Protein AF-A0A8T5QR85-F1 (afdb_monomer_lite)

pLDDT: mean 70.33, std 17.82, range [35.47, 95.25]

Sequence (184 aa):
MDEAKLKYKELMSVYKQIADSDMESVHKELAYDQVMKVFNGVKGMRPKSNFHVKSVALAVVVIIISLVIFIKPEIIGMVVSDINQAPAWNSDSSLFVISGVSQDTMFAGNSGGTINLDAFFSDADGDELTYLATSTSGLDVKINGDFLSFIPQPGVFGERMITVVASDGEEVVQQELVVRIVKR

Secondary structure (DSSP, 8-state):
-HHHHHHHHHHHHHHHHHHTSS--HHHHHHHHHHHHHHHHHHHT----TTS-HHHHHHHHHHHHHHHHHHH-GGGTT-----SS---EE--S--EEEEEEE---TTT-----EEEEGGGTEE-SS-PPPEEEEEE-TTEEEEEETTEEEEEEPTT--EEEEEEEEEE-SS-EEEEEEEEEEEE-

Radius of gyration: 28.91 Å; chains: 1; bounding box: 62×25×81 Å

Structure (mmCIF, N/CA/C/O backbone):
data_AF-A0A8T5QR85-F1
#
_entry.id   AF-A0A8T5QR85-F1
#
loop_
_atom_site.group_PDB
_atom_site.id
_atom_site.type_symbol
_atom_site.label_atom_id
_atom_site.label_alt_id
_atom_site.label_comp_id
_atom_site.label_asym_id
_atom_site.label_entity_id
_atom_site.label_seq_id
_atom_site.pdbx_PDB_ins_code
_atom_site.Cartn_x
_atom_site.Cartn_y
_atom_site.Cartn_z
_atom_site.occupancy
_atom_site.B_iso_or_equiv
_atom_site.auth_seq_id
_atom_site.auth_comp_id
_atom_site.auth_asym_id
_atom_site.auth_atom_id
_atom_site.pdbx_PDB_model_num
ATOM 1 N N . MET A 1 1 ? -34.733 -2.618 45.696 1.00 47.47 1 MET A N 1
ATOM 2 C CA . MET A 1 1 ? -33.614 -1.762 46.159 1.00 47.47 1 MET A CA 1
ATOM 3 C C . MET A 1 1 ? -32.301 -2.539 46.217 1.00 47.47 1 MET A C 1
ATOM 5 O O . MET A 1 1 ? -31.273 -1.966 45.877 1.00 47.47 1 MET A O 1
ATOM 9 N N . ASP A 1 2 ? -32.329 -3.825 46.579 1.00 54.50 2 ASP A N 1
ATOM 10 C CA . ASP A 1 2 ? -31.109 -4.617 46.799 1.00 54.50 2 ASP A CA 1
ATOM 11 C C . ASP A 1 2 ? -30.315 -4.938 45.525 1.00 54.50 2 ASP A C 1
ATOM 13 O O . ASP A 1 2 ? -29.089 -4.870 45.536 1.00 54.50 2 ASP A O 1
ATOM 17 N N . GLU A 1 3 ? -30.991 -5.181 44.401 1.00 50.69 3 GLU A N 1
ATOM 18 C CA . GLU A 1 3 ? -30.340 -5.569 43.141 1.00 50.69 3 GLU A CA 1
ATOM 19 C C . GLU A 1 3 ? -29.537 -4.422 42.497 1.00 50.69 3 GLU A C 1
ATOM 21 O O . GLU A 1 3 ? -28.394 -4.612 42.092 1.00 50.69 3 GLU A O 1
ATOM 26 N N . ALA A 1 4 ? -30.066 -3.194 42.495 1.00 51.16 4 ALA A N 1
ATOM 27 C CA . ALA A 1 4 ? -29.346 -2.019 41.987 1.00 51.16 4 ALA A CA 1
ATOM 28 C C . ALA A 1 4 ? -28.112 -1.680 42.843 1.00 51.16 4 ALA A C 1
ATOM 30 O O . ALA A 1 4 ? -27.061 -1.307 42.325 1.00 51.16 4 ALA A O 1
ATOM 31 N N . LYS A 1 5 ? -28.221 -1.852 44.165 1.00 54.62 5 LYS A N 1
ATOM 32 C CA . LYS A 1 5 ? -27.108 -1.655 45.100 1.00 54.62 5 LYS A CA 1
ATOM 33 C C . LYS A 1 5 ? -26.034 -2.736 44.939 1.00 54.62 5 LYS A C 1
ATOM 35 O O . LYS A 1 5 ? -24.853 -2.436 45.099 1.00 54.62 5 LYS A O 1
ATOM 40 N N . LEU A 1 6 ? -26.426 -3.969 44.617 1.00 54.38 6 LEU A N 1
ATOM 41 C CA . LEU A 1 6 ? -25.502 -5.060 44.306 1.00 54.38 6 LEU A CA 1
ATOM 42 C C . LEU A 1 6 ? -24.759 -4.796 42.990 1.00 54.38 6 LEU A C 1
ATOM 44 O O . LEU A 1 6 ? -23.534 -4.833 42.972 1.00 54.38 6 LEU A O 1
ATOM 48 N N . LYS A 1 7 ? -25.480 -4.402 41.935 1.00 53.84 7 LYS A N 1
ATOM 49 C CA . LYS A 1 7 ? -24.892 -4.032 40.637 1.00 53.84 7 LYS A CA 1
ATOM 50 C C . LYS A 1 7 ? -23.940 -2.839 40.740 1.00 53.84 7 LYS A C 1
ATOM 52 O O . LYS A 1 7 ? -22.896 -2.825 40.100 1.00 53.84 7 LYS A O 1
ATOM 57 N N . TYR A 1 8 ? -24.242 -1.877 41.613 1.00 56.81 8 TYR A N 1
ATOM 58 C CA . TYR A 1 8 ? -23.326 -0.781 41.934 1.00 56.81 8 TYR A CA 1
ATOM 59 C C . TYR A 1 8 ? -22.016 -1.267 42.577 1.00 56.81 8 TYR A C 1
ATOM 61 O O . TYR A 1 8 ? -20.938 -0.786 42.232 1.00 56.81 8 TYR A O 1
ATOM 69 N N . LYS A 1 9 ? -22.088 -2.239 43.494 1.00 57.69 9 LYS A N 1
ATOM 70 C CA . LYS A 1 9 ? -20.891 -2.838 44.104 1.00 57.69 9 LYS A CA 1
ATOM 71 C C . LYS A 1 9 ? -20.065 -3.631 43.091 1.00 57.69 9 LYS A C 1
ATOM 73 O O . LYS A 1 9 ? -18.843 -3.539 43.129 1.00 57.69 9 LYS A O 1
ATOM 78 N N . GLU A 1 10 ? -20.716 -4.368 42.193 1.00 62.09 10 GLU A N 1
ATOM 79 C CA . GLU A 1 10 ? -20.048 -5.087 41.099 1.00 62.09 10 GLU A CA 1
ATOM 80 C C . GLU A 1 10 ? -19.295 -4.115 40.181 1.00 62.09 10 GLU A C 1
ATOM 82 O O . GLU A 1 10 ? -18.108 -4.307 39.932 1.00 62.09 10 GLU A O 1
ATOM 87 N N . LEU A 1 11 ? -19.939 -3.015 39.774 1.00 60.62 11 LEU A N 1
ATOM 88 C CA . LEU A 1 11 ? -19.319 -1.973 38.951 1.00 60.62 11 LEU A CA 1
ATOM 89 C C . LEU A 1 11 ? -18.087 -1.354 39.634 1.00 60.62 11 LEU A C 1
ATOM 91 O O . LEU A 1 11 ? -17.045 -1.180 39.006 1.00 60.62 11 LEU A O 1
ATOM 95 N N . MET A 1 12 ? -18.180 -1.071 40.936 1.00 59.47 12 MET A N 1
ATOM 96 C CA . MET A 1 12 ? -17.063 -0.520 41.710 1.00 59.47 12 MET A CA 1
ATOM 97 C C . MET A 1 12 ? -15.910 -1.521 41.881 1.00 59.47 12 MET A C 1
ATOM 99 O O . MET A 1 12 ? -14.744 -1.135 41.918 1.00 59.47 12 MET A O 1
ATOM 103 N N . SER A 1 13 ? -16.226 -2.815 41.970 1.00 61.41 13 SER A N 1
ATOM 104 C CA . SER A 1 13 ? -15.219 -3.877 42.013 1.00 61.41 13 SER A CA 1
ATOM 105 C C . SER A 1 13 ? -14.448 -3.971 40.697 1.00 61.41 13 SER A C 1
ATOM 107 O O . SER A 1 13 ? -13.228 -4.109 40.724 1.00 61.41 13 SER A O 1
ATOM 109 N N . VAL A 1 14 ? -15.141 -3.870 39.559 1.00 60.12 14 VAL A N 1
ATOM 110 C CA . VAL A 1 14 ? -14.513 -3.853 38.228 1.00 60.12 14 VAL A CA 1
ATOM 111 C C . VAL A 1 14 ? -13.621 -2.622 38.084 1.00 60.12 14 VAL A C 1
ATOM 113 O O . VAL A 1 14 ? -12.452 -2.758 37.744 1.00 60.12 14 VAL A O 1
ATOM 116 N N . TYR A 1 15 ? -14.122 -1.440 38.457 1.00 62.75 15 TYR A N 1
ATOM 117 C CA . TYR A 1 15 ? -13.330 -0.207 38.476 1.00 62.75 15 TYR A CA 1
ATOM 118 C C . TYR A 1 15 ? -12.009 -0.358 39.247 1.00 62.75 15 TYR A C 1
ATOM 120 O O . TYR A 1 15 ? -10.948 0.007 38.744 1.00 62.75 15 TYR A O 1
ATOM 128 N N . LYS A 1 16 ? -12.056 -0.946 40.449 1.00 61.84 16 LYS A N 1
ATOM 129 C CA . LYS A 1 1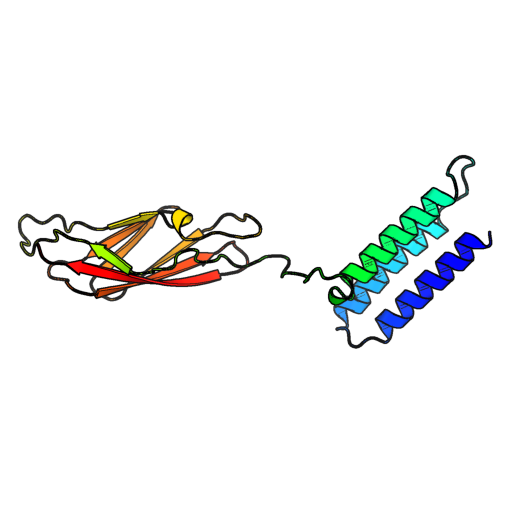6 ? -10.859 -1.151 41.271 1.00 61.84 16 LYS A CA 1
ATOM 130 C C . LYS A 1 16 ? -9.839 -2.080 40.602 1.00 61.84 16 LYS A C 1
ATOM 132 O O . LYS A 1 16 ? -8.651 -1.787 40.628 1.00 61.84 16 LYS A O 1
ATOM 137 N N . GLN A 1 17 ? -10.294 -3.157 39.965 1.00 63.31 17 GLN A N 1
ATOM 138 C CA . GLN A 1 17 ? -9.406 -4.079 39.245 1.00 63.31 17 GLN A CA 1
ATOM 139 C C . GLN A 1 17 ? -8.690 -3.399 38.073 1.00 63.31 17 GLN A C 1
ATOM 141 O O . GLN A 1 17 ? -7.533 -3.702 37.806 1.00 63.31 17 GLN A O 1
ATOM 146 N N . ILE A 1 18 ? -9.359 -2.461 37.401 1.00 60.12 18 ILE A N 1
ATOM 147 C CA . ILE A 1 18 ? -8.783 -1.688 36.296 1.00 60.12 18 ILE A CA 1
ATOM 148 C C . ILE A 1 18 ? -7.743 -0.698 36.825 1.00 60.12 18 ILE A C 1
ATOM 150 O O . ILE A 1 18 ? -6.634 -0.627 36.297 1.00 60.12 18 ILE A O 1
ATOM 154 N N . ALA A 1 19 ? -8.067 0.030 37.897 1.00 63.47 19 ALA A N 1
ATOM 155 C CA . ALA A 1 19 ? -7.148 0.974 38.532 1.00 63.47 19 ALA A CA 1
ATOM 156 C C . ALA A 1 19 ? -5.851 0.292 39.010 1.00 63.47 19 ALA A C 1
ATOM 158 O O . ALA A 1 19 ? -4.760 0.836 38.814 1.00 63.47 19 ALA A O 1
ATOM 159 N N . ASP A 1 20 ? -5.981 -0.919 39.555 1.00 74.38 20 ASP A N 1
ATOM 160 C CA . ASP A 1 20 ? -4.881 -1.722 40.097 1.00 74.38 20 ASP A CA 1
ATOM 161 C C . ASP A 1 20 ? -4.146 -2.565 39.025 1.00 74.38 20 ASP A C 1
ATOM 163 O O . ASP A 1 20 ? -3.205 -3.281 39.354 1.00 74.38 20 ASP A O 1
ATOM 167 N N . SER A 1 21 ? -4.557 -2.506 37.752 1.00 68.81 21 SER A N 1
ATOM 168 C CA . SER A 1 21 ? -3.942 -3.278 36.659 1.00 68.81 21 SER A CA 1
ATOM 169 C C . SER A 1 21 ? -2.656 -2.644 36.107 1.00 68.81 21 SER A C 1
ATOM 171 O O . SER A 1 21 ? -2.382 -1.467 36.343 1.00 68.81 21 SER A O 1
ATOM 173 N N . ASP A 1 22 ? -1.915 -3.386 35.283 1.00 74.25 22 ASP A N 1
ATOM 174 C CA . ASP A 1 22 ? -0.712 -2.903 34.580 1.00 74.25 22 ASP A CA 1
ATOM 175 C C . ASP A 1 22 ? -1.020 -1.998 33.366 1.00 74.25 22 ASP A C 1
ATOM 177 O O . ASP A 1 22 ? -0.142 -1.709 32.557 1.00 74.25 22 ASP A O 1
ATOM 181 N N . MET A 1 23 ? -2.271 -1.551 33.207 1.00 59.12 23 MET A N 1
ATOM 182 C CA . MET A 1 23 ? -2.676 -0.700 32.087 1.00 59.12 23 MET A CA 1
ATOM 183 C C . MET A 1 23 ? -2.011 0.672 32.128 1.00 59.12 23 MET A C 1
ATOM 185 O O . MET A 1 23 ? -1.809 1.268 33.190 1.00 59.12 23 MET A O 1
ATOM 189 N N . GLU A 1 24 ? -1.766 1.208 30.937 1.00 54.72 24 GLU A N 1
ATOM 190 C CA . GLU A 1 24 ? -1.302 2.575 30.765 1.00 54.72 24 GLU A CA 1
ATOM 191 C C . GLU A 1 24 ? -2.328 3.584 31.314 1.00 54.72 24 GLU A C 1
ATOM 193 O O . GLU A 1 24 ? -3.543 3.361 31.269 1.00 54.72 24 GLU A O 1
ATOM 198 N N . SER A 1 25 ? -1.844 4.706 31.855 1.00 63.66 25 SER A N 1
ATOM 199 C CA . SER A 1 25 ? -2.668 5.688 32.579 1.00 63.66 25 SER A CA 1
ATOM 200 C C . SER A 1 25 ? -3.865 6.202 31.770 1.00 63.66 25 SER A C 1
ATOM 202 O O . SER A 1 25 ? -4.934 6.416 32.339 1.00 63.66 25 SER A O 1
ATOM 204 N N . VAL A 1 26 ? -3.714 6.335 30.448 1.00 53.12 26 VAL A N 1
ATOM 205 C CA . VAL A 1 26 ? -4.768 6.807 29.532 1.00 53.12 26 VAL A CA 1
ATOM 206 C C . VAL A 1 26 ? -5.961 5.840 29.497 1.00 53.12 26 VAL A C 1
ATOM 208 O O . VAL A 1 26 ? -7.115 6.266 29.555 1.00 53.12 26 VAL A O 1
ATOM 211 N N . HIS A 1 27 ? -5.710 4.528 29.498 1.00 54.53 27 HIS A N 1
ATOM 212 C CA . HIS A 1 27 ? -6.771 3.515 29.500 1.00 54.53 27 HIS A CA 1
ATOM 213 C C . HIS A 1 27 ? -7.537 3.483 30.828 1.00 54.53 27 HIS A C 1
ATOM 215 O O . HIS A 1 27 ? -8.758 3.305 30.846 1.00 54.53 27 HIS A O 1
ATOM 221 N N . LYS A 1 28 ? -6.843 3.725 31.947 1.00 61.06 28 LYS A N 1
ATOM 222 C CA . LYS A 1 28 ? -7.469 3.830 33.275 1.00 61.06 28 LYS A CA 1
ATOM 223 C C . LYS A 1 28 ? -8.380 5.054 33.380 1.00 61.06 28 LYS A C 1
ATOM 225 O O . LYS A 1 28 ? -9.462 4.962 33.962 1.00 61.06 28 LYS A O 1
ATOM 230 N N . GLU A 1 29 ? -7.967 6.179 32.800 1.00 58.25 29 GLU A N 1
ATOM 231 C CA . GLU A 1 29 ? -8.753 7.416 32.778 1.00 58.25 29 GLU A CA 1
ATOM 232 C C . GLU A 1 29 ? -10.029 7.270 31.934 1.00 58.25 29 GLU A C 1
ATOM 234 O O . GLU A 1 29 ? -11.119 7.627 32.389 1.00 58.25 29 GLU A O 1
ATOM 239 N N . LEU A 1 30 ? -9.932 6.648 30.753 1.00 57.41 30 LEU A N 1
ATOM 240 C CA . LEU A 1 30 ? -11.090 6.394 29.892 1.00 57.41 30 LEU A CA 1
ATOM 241 C C . LEU A 1 30 ? -12.088 5.413 30.529 1.00 57.41 30 LEU A C 1
ATOM 243 O O . LEU A 1 30 ? -13.300 5.645 30.505 1.00 57.41 30 LEU A O 1
ATOM 247 N N . ALA A 1 31 ? -11.587 4.347 31.160 1.00 59.88 31 ALA A N 1
ATOM 248 C CA . ALA A 1 31 ? -12.411 3.414 31.922 1.00 59.88 31 ALA A CA 1
ATOM 249 C C . ALA A 1 31 ? -13.166 4.114 33.066 1.00 59.88 31 ALA A C 1
ATOM 251 O O . ALA A 1 31 ? -14.358 3.866 33.269 1.00 59.88 31 ALA A O 1
ATOM 252 N N . TYR A 1 32 ? -12.500 5.017 33.795 1.00 65.00 32 TYR A N 1
ATOM 253 C CA . TYR A 1 32 ? -13.130 5.806 34.854 1.00 65.00 32 TYR A CA 1
ATOM 254 C C . TYR A 1 32 ? -14.261 6.695 34.324 1.00 65.00 32 TYR A C 1
ATOM 256 O O . TYR A 1 32 ? -15.360 6.684 34.888 1.00 65.00 32 TYR A O 1
ATOM 264 N N . ASP A 1 33 ? -14.030 7.426 33.229 1.00 61.50 33 ASP A N 1
ATOM 265 C CA . ASP A 1 33 ? -15.038 8.309 32.631 1.00 61.50 33 ASP A CA 1
ATOM 266 C C . ASP A 1 33 ? -16.286 7.530 32.186 1.00 61.50 33 ASP A C 1
ATOM 268 O O . ASP A 1 33 ? -17.422 7.903 32.502 1.00 61.50 33 ASP A O 1
ATOM 272 N N . GLN A 1 34 ? -16.094 6.380 31.535 1.00 58.06 34 GLN A N 1
ATOM 273 C CA . GLN A 1 34 ? -17.196 5.515 31.114 1.00 58.06 34 GLN A CA 1
ATOM 274 C C . GLN A 1 34 ? -17.988 4.954 32.305 1.00 58.06 34 GLN A C 1
ATOM 276 O O . GLN A 1 34 ? -19.222 5.014 32.314 1.00 58.06 34 GLN A O 1
ATOM 281 N N . VAL A 1 35 ? -17.306 4.472 33.349 1.00 63.28 35 VAL A N 1
ATOM 282 C CA . VAL A 1 35 ? -17.955 3.980 34.576 1.00 63.28 35 VAL A CA 1
ATOM 283 C C . VAL A 1 35 ? -18.757 5.093 35.263 1.00 63.28 35 VAL A C 1
ATOM 285 O O . VAL A 1 35 ? -19.893 4.865 35.696 1.00 63.28 35 VAL A O 1
ATOM 288 N N . MET A 1 36 ? -18.221 6.314 35.323 1.00 60.81 36 MET A N 1
ATOM 289 C CA . MET A 1 36 ? -18.894 7.455 35.951 1.00 60.81 36 MET A CA 1
ATOM 290 C C . MET A 1 36 ? -20.088 7.966 35.140 1.00 60.81 36 MET A C 1
ATOM 292 O O . MET A 1 36 ? -21.107 8.336 35.734 1.00 60.81 36 MET A O 1
ATOM 296 N N . LYS A 1 37 ? -20.032 7.924 33.803 1.00 61.19 37 LYS A N 1
ATOM 297 C CA . LYS A 1 37 ? -21.189 8.206 32.933 1.00 61.19 37 LYS A CA 1
ATOM 298 C C . LYS A 1 37 ? -22.354 7.262 33.230 1.00 61.19 37 LYS A C 1
ATOM 300 O O . LYS A 1 37 ? -23.486 7.716 33.407 1.00 61.19 37 LYS A O 1
ATOM 305 N N . VAL A 1 38 ? -22.075 5.967 33.378 1.00 57.84 38 VAL A N 1
ATOM 306 C CA . VAL A 1 38 ? -23.086 4.956 33.730 1.00 57.84 38 VAL A CA 1
ATOM 307 C C . VAL A 1 38 ? -23.625 5.190 35.136 1.00 57.84 38 VAL A C 1
ATOM 309 O O . VAL A 1 38 ? -24.840 5.209 35.336 1.00 57.84 38 VAL A O 1
ATOM 312 N N . PHE A 1 39 ? -22.741 5.415 36.112 1.00 60.97 39 PHE A N 1
ATOM 313 C CA . PHE A 1 39 ? -23.139 5.681 37.492 1.00 60.97 39 PHE A CA 1
ATOM 314 C C . PHE A 1 39 ? -24.076 6.888 37.597 1.00 60.97 39 PHE A C 1
ATOM 316 O O . PHE A 1 39 ? -25.136 6.798 38.221 1.00 60.97 39 PHE A O 1
ATOM 323 N N . ASN A 1 40 ? -23.722 7.999 36.952 1.00 59.06 40 ASN A N 1
ATOM 324 C CA . ASN A 1 40 ? -24.539 9.207 36.941 1.00 59.06 40 ASN A CA 1
ATOM 325 C C . ASN A 1 40 ? -25.872 8.984 36.211 1.00 59.06 40 ASN A C 1
ATOM 327 O O . ASN A 1 40 ? -26.912 9.441 36.693 1.00 59.06 40 ASN A O 1
ATOM 331 N N . GLY A 1 41 ? -25.864 8.217 35.115 1.00 60.38 41 GLY A N 1
ATOM 332 C CA . GLY A 1 41 ? -27.073 7.815 34.394 1.00 60.38 41 GLY A CA 1
ATOM 333 C C . GLY A 1 41 ? -28.037 6.997 35.258 1.00 60.38 41 GLY A C 1
ATOM 334 O O . GLY A 1 41 ? -29.230 7.289 35.295 1.00 60.38 41 GLY A O 1
ATOM 335 N N . VAL A 1 42 ? -27.527 6.025 36.019 1.00 57.88 42 VAL A N 1
ATOM 336 C CA . VAL A 1 42 ? -28.332 5.187 36.925 1.00 57.88 42 VAL A CA 1
ATOM 337 C C . VAL A 1 42 ? -28.807 5.974 38.150 1.00 57.88 42 VAL A C 1
ATOM 339 O O . VAL A 1 42 ? -29.973 5.871 38.530 1.00 57.88 42 VAL A O 1
ATOM 342 N N . LYS A 1 43 ? -27.947 6.804 38.755 1.00 55.06 43 LYS A N 1
ATOM 343 C CA . LYS A 1 43 ? -28.284 7.642 39.923 1.00 55.06 43 LYS A CA 1
ATOM 344 C C . LYS A 1 43 ? -29.393 8.656 39.614 1.00 55.06 43 LYS A C 1
ATOM 346 O O . LYS A 1 43 ? -30.165 9.006 40.505 1.00 55.06 43 LYS A O 1
ATOM 351 N N . GLY A 1 44 ? -29.482 9.114 38.363 1.00 53.97 44 GLY A N 1
ATOM 352 C CA . GLY A 1 44 ? -30.530 10.017 37.884 1.00 53.97 44 GLY A CA 1
ATOM 353 C C . GLY A 1 44 ? -31.889 9.352 37.622 1.00 53.97 44 GLY A C 1
ATOM 354 O O . GLY A 1 44 ? -32.888 10.060 37.475 1.00 53.97 44 GLY A O 1
ATOM 355 N N . MET A 1 45 ? -31.972 8.015 37.584 1.00 53.66 45 MET A N 1
ATOM 356 C CA . MET A 1 45 ? -33.232 7.318 37.318 1.00 53.66 45 MET A CA 1
ATOM 357 C C . MET A 1 45 ? -34.166 7.389 38.531 1.00 53.66 45 MET A C 1
ATOM 359 O O . MET A 1 45 ? -33.978 6.711 39.541 1.00 53.66 45 MET A O 1
ATOM 363 N N . ARG A 1 46 ? -35.244 8.171 38.411 1.00 54.91 46 ARG A N 1
ATOM 364 C CA . ARG A 1 46 ? -36.427 8.011 39.269 1.00 54.91 46 ARG A CA 1
ATOM 365 C C . ARG A 1 46 ? -37.247 6.836 38.726 1.00 54.91 46 ARG A C 1
ATOM 367 O O . ARG A 1 46 ? -37.502 6.815 37.521 1.00 54.91 46 ARG A O 1
ATOM 374 N N . PRO A 1 47 ? -37.686 5.878 39.559 1.00 45.84 47 PRO A N 1
ATOM 375 C CA . PRO A 1 47 ? -38.461 4.738 39.084 1.00 45.84 47 PRO A CA 1
ATOM 376 C C . PRO A 1 47 ? -39.795 5.226 38.499 1.00 45.84 47 PRO A C 1
ATOM 378 O O . PRO A 1 47 ? -40.721 5.563 39.232 1.00 45.84 47 PRO A O 1
ATOM 381 N N . LYS A 1 48 ? -39.905 5.284 37.166 1.00 46.66 48 LYS A N 1
ATOM 382 C CA . LYS A 1 48 ? -41.200 5.353 36.483 1.00 46.66 48 LYS A CA 1
ATOM 383 C C . LYS A 1 48 ? -41.697 3.922 36.282 1.00 46.66 48 LYS A C 1
ATOM 385 O O . LYS A 1 48 ? -41.037 3.106 35.647 1.00 46.66 48 LYS A O 1
ATOM 390 N N . SER A 1 49 ? -42.873 3.673 36.849 1.00 48.91 49 SER A N 1
ATOM 391 C CA . SER A 1 49 ? -43.574 2.411 37.132 1.00 48.91 49 SER A CA 1
ATOM 392 C C . SER A 1 49 ? -43.600 1.282 36.080 1.00 48.91 49 SER A C 1
ATOM 394 O O . SER A 1 49 ? -44.100 0.218 36.420 1.00 48.91 49 SER A O 1
ATOM 396 N N . ASN A 1 50 ? -43.099 1.439 34.850 1.00 48.84 50 ASN A N 1
ATOM 397 C CA . ASN A 1 50 ? -43.234 0.406 33.805 1.00 48.84 50 ASN A CA 1
ATOM 398 C C . ASN A 1 50 ? -41.919 -0.128 33.221 1.00 48.84 50 ASN A C 1
ATOM 400 O O . ASN A 1 50 ? -41.954 -1.058 32.414 1.00 48.84 50 ASN A O 1
ATOM 404 N N . PHE A 1 51 ? -40.756 0.379 33.637 1.00 48.84 51 PHE A N 1
ATOM 405 C CA . PHE A 1 51 ? -39.498 -0.271 33.266 1.00 48.84 51 PHE A CA 1
ATOM 406 C C . PHE A 1 51 ? -39.285 -1.501 34.147 1.00 48.84 51 PHE A C 1
ATOM 408 O O . PHE A 1 51 ? -39.110 -1.394 35.361 1.00 48.84 51 PHE A O 1
ATOM 415 N N . HIS A 1 52 ? -39.331 -2.685 33.538 1.00 51.38 52 HIS A N 1
ATOM 416 C CA . HIS A 1 52 ? -39.052 -3.925 34.247 1.00 51.38 52 HIS A CA 1
ATOM 417 C C . HIS A 1 52 ? -37.589 -3.872 34.697 1.00 51.38 52 HIS A C 1
ATOM 419 O O . HIS A 1 52 ? -36.697 -3.667 33.881 1.00 51.38 52 HIS A O 1
ATOM 425 N N . VAL A 1 53 ? -37.332 -4.044 35.995 1.00 49.12 53 VAL A N 1
ATOM 426 C CA . VAL A 1 53 ? -35.990 -3.977 36.616 1.00 49.12 53 VAL A CA 1
ATOM 427 C C . VAL A 1 53 ? -34.951 -4.829 35.862 1.00 49.12 53 VAL A C 1
ATOM 429 O O . VAL A 1 53 ? -33.786 -4.450 35.759 1.00 49.12 53 VAL A O 1
ATOM 432 N N . LYS A 1 54 ? -35.404 -5.913 35.220 1.00 44.19 54 LYS A N 1
ATOM 433 C CA . LYS A 1 54 ? -34.619 -6.781 34.331 1.00 44.19 54 LYS A CA 1
ATOM 434 C C . LYS A 1 54 ? -33.988 -6.047 33.137 1.00 44.19 54 LYS A C 1
ATOM 436 O O . LYS A 1 54 ? -32.877 -6.386 32.752 1.00 44.19 54 LYS A O 1
ATOM 441 N N . SER A 1 55 ? -34.644 -5.031 32.577 1.00 44.47 55 SER A N 1
ATOM 442 C CA . SER A 1 55 ? -34.138 -4.243 31.442 1.00 44.47 55 SER A CA 1
ATOM 443 C C . SER A 1 55 ? -32.999 -3.307 31.853 1.00 44.47 55 SER A C 1
ATOM 445 O O . SER A 1 55 ? -32.040 -3.137 31.107 1.00 44.47 55 SER A O 1
ATOM 447 N N . VAL A 1 56 ? -33.074 -2.737 33.062 1.00 52.19 56 VAL A N 1
ATOM 448 C CA . VAL A 1 56 ? -31.992 -1.912 33.628 1.00 52.19 56 VAL A CA 1
ATOM 449 C C . VAL A 1 56 ? -30.795 -2.794 33.980 1.00 52.19 56 VAL A C 1
ATOM 451 O O . VAL A 1 56 ? -29.661 -2.443 33.672 1.00 52.19 56 VAL A O 1
ATOM 454 N N . ALA A 1 57 ? -31.042 -3.972 34.559 1.00 49.31 57 ALA A N 1
ATOM 455 C CA . ALA A 1 57 ? -29.997 -4.950 34.841 1.00 49.31 57 ALA A CA 1
ATOM 456 C C . ALA A 1 57 ? -29.304 -5.448 33.558 1.00 49.31 57 ALA A C 1
ATOM 458 O O . ALA A 1 57 ? -28.080 -5.536 33.534 1.00 49.31 57 ALA A O 1
ATOM 459 N N . LEU A 1 58 ? -30.060 -5.705 32.484 1.00 42.31 58 LEU A N 1
ATOM 460 C CA . LEU A 1 58 ? -29.512 -6.112 31.189 1.00 42.31 58 LEU A CA 1
ATOM 461 C C . LEU A 1 58 ? -28.647 -5.008 30.565 1.00 42.31 58 LEU A C 1
ATOM 463 O O . LEU A 1 58 ? -27.540 -5.295 30.126 1.00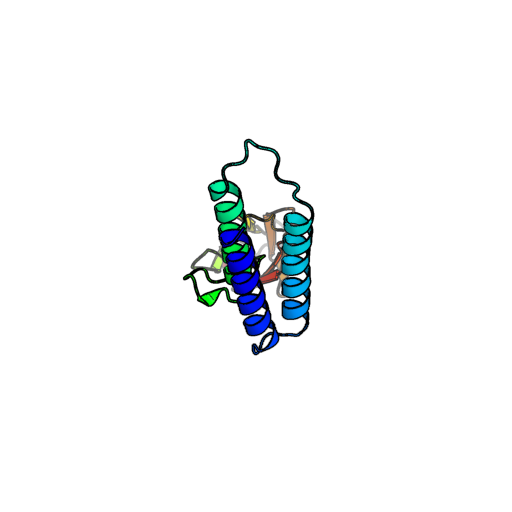 42.31 58 LEU A O 1
ATOM 467 N N . ALA A 1 59 ? -29.096 -3.749 30.592 1.00 49.41 59 ALA A N 1
ATOM 468 C CA . ALA A 1 59 ? -28.313 -2.621 30.084 1.00 49.41 59 ALA A CA 1
ATOM 469 C C . ALA A 1 59 ? -26.991 -2.442 30.853 1.00 49.41 59 ALA A C 1
ATOM 471 O O . ALA A 1 59 ? -25.943 -2.264 30.243 1.00 49.41 59 ALA A O 1
ATOM 472 N N . VAL A 1 60 ? -27.017 -2.560 32.185 1.00 52.84 60 VAL A N 1
ATOM 473 C CA . VAL A 1 60 ? -25.803 -2.479 33.016 1.00 52.84 60 VAL A CA 1
ATOM 474 C C . VAL A 1 60 ? -24.848 -3.639 32.723 1.00 52.84 60 VAL A C 1
ATOM 476 O O . VAL A 1 60 ? -23.646 -3.419 32.628 1.00 52.84 60 VAL A O 1
ATOM 479 N N . VAL A 1 61 ? -25.360 -4.858 32.531 1.00 50.50 61 VAL A N 1
ATOM 480 C CA . VAL A 1 61 ? -24.539 -6.029 32.180 1.00 50.50 61 VAL A CA 1
ATOM 481 C C . VAL A 1 61 ? -23.923 -5.884 30.789 1.00 50.50 61 VAL A C 1
ATOM 483 O O . VAL A 1 61 ? -22.730 -6.121 30.648 1.00 50.50 61 VAL A O 1
ATOM 486 N N . VAL A 1 62 ? -24.684 -5.437 29.786 1.00 51.72 62 VAL A N 1
ATOM 487 C CA . VAL A 1 62 ? -24.166 -5.182 28.430 1.00 51.72 62 VAL A CA 1
ATOM 488 C C . VAL A 1 62 ? -23.056 -4.135 28.461 1.00 51.72 62 VAL A C 1
ATOM 490 O O . VAL A 1 62 ? -22.026 -4.319 27.820 1.00 51.72 62 VAL A O 1
ATOM 493 N N . ILE A 1 63 ? -23.215 -3.075 29.255 1.00 53.69 63 ILE A N 1
ATOM 494 C CA . ILE A 1 63 ? -22.202 -2.025 29.377 1.00 53.69 63 ILE A CA 1
ATOM 495 C C . ILE A 1 63 ? -20.960 -2.524 30.129 1.00 53.69 63 ILE A C 1
ATOM 497 O O . ILE A 1 63 ? -19.851 -2.259 29.684 1.00 53.69 63 ILE A O 1
ATOM 501 N N . ILE A 1 64 ? -21.113 -3.294 31.214 1.00 53.50 64 ILE A N 1
ATOM 502 C CA . ILE A 1 64 ? -19.975 -3.904 31.928 1.00 53.50 64 ILE A CA 1
ATOM 503 C C . ILE A 1 64 ? -19.230 -4.889 31.018 1.00 53.50 64 ILE A C 1
ATOM 505 O O . ILE A 1 64 ? -18.006 -4.872 30.997 1.00 53.50 64 ILE A O 1
ATOM 509 N N . ILE A 1 65 ? -19.945 -5.705 30.238 1.00 50.84 65 ILE A N 1
ATOM 510 C CA . ILE A 1 65 ? -19.344 -6.609 29.247 1.00 50.84 65 ILE A CA 1
ATOM 511 C C . ILE A 1 65 ? -18.598 -5.803 28.177 1.00 50.84 65 ILE A C 1
ATOM 513 O O . ILE A 1 65 ? -17.461 -6.134 27.866 1.00 50.84 65 ILE A O 1
ATOM 517 N N . SER A 1 66 ? -19.184 -4.709 27.684 1.00 50.69 66 SER A N 1
ATOM 518 C CA . SER A 1 66 ? -18.538 -3.816 26.708 1.00 50.69 66 SER A CA 1
ATOM 519 C C . SER A 1 66 ? -17.264 -3.173 27.271 1.00 50.69 66 SER A C 1
ATOM 521 O O . SER A 1 66 ? -16.248 -3.124 26.589 1.00 50.69 66 SER A O 1
ATOM 523 N N . LEU A 1 67 ? -17.288 -2.743 28.536 1.00 51.88 67 LEU A N 1
ATOM 524 C CA . LEU A 1 67 ? -16.129 -2.207 29.257 1.00 51.88 67 LEU A CA 1
ATOM 525 C C . LEU A 1 67 ? -15.037 -3.266 29.439 1.00 51.88 67 LEU A C 1
ATOM 527 O O . LEU A 1 67 ? -13.874 -2.992 29.177 1.00 51.88 67 LEU A O 1
ATOM 531 N N . VAL A 1 68 ? -15.389 -4.484 29.854 1.00 51.03 68 VAL A N 1
ATOM 532 C CA . VAL A 1 68 ? -14.417 -5.576 30.026 1.00 51.03 68 VAL A CA 1
ATOM 533 C C . VAL A 1 68 ? -13.750 -5.940 28.695 1.00 51.03 68 VAL A C 1
ATOM 535 O O . VAL A 1 68 ? -12.537 -6.130 28.678 1.00 51.03 68 VAL A O 1
ATOM 538 N N . ILE A 1 69 ? -14.509 -5.963 27.591 1.00 46.84 69 ILE A N 1
ATOM 539 C CA . ILE A 1 69 ? -13.980 -6.166 26.230 1.00 46.84 69 ILE A CA 1
ATOM 540 C C . ILE A 1 69 ? -13.026 -5.030 25.840 1.00 46.84 69 ILE A C 1
ATOM 542 O O . ILE A 1 69 ? -11.940 -5.294 25.341 1.00 46.84 69 ILE A O 1
ATOM 546 N N . PHE A 1 70 ? -13.404 -3.780 26.113 1.00 48.12 70 PHE A N 1
ATOM 547 C CA . PHE A 1 70 ? -12.586 -2.607 25.802 1.00 48.12 70 PHE A CA 1
ATOM 548 C C . PHE A 1 70 ? -11.280 -2.554 26.611 1.00 48.12 70 PHE A C 1
ATOM 550 O O . PHE A 1 70 ? -10.254 -2.093 26.127 1.00 48.12 70 PHE A O 1
ATOM 557 N N . ILE A 1 71 ? -11.313 -3.018 27.860 1.00 47.09 71 ILE A N 1
ATOM 558 C CA . ILE A 1 71 ? -10.216 -2.840 28.812 1.00 47.09 71 ILE A CA 1
ATOM 559 C C . ILE A 1 71 ? -9.223 -4.010 28.802 1.00 47.09 71 ILE A C 1
ATOM 561 O O . ILE A 1 71 ? -8.029 -3.813 29.027 1.00 47.09 71 ILE A O 1
ATOM 565 N N . LYS A 1 72 ? -9.688 -5.239 28.561 1.00 47.22 72 LYS A N 1
ATOM 566 C CA . LYS A 1 72 ? -8.811 -6.405 28.421 1.00 47.22 72 LYS A CA 1
ATOM 567 C C . LYS A 1 72 ? -9.301 -7.274 27.263 1.00 47.22 72 LYS A C 1
ATOM 569 O O . LYS A 1 72 ? -10.028 -8.246 27.497 1.00 47.22 72 LYS A O 1
ATOM 574 N N . PRO A 1 73 ? -8.902 -6.936 26.029 1.00 45.12 73 PRO A N 1
ATOM 575 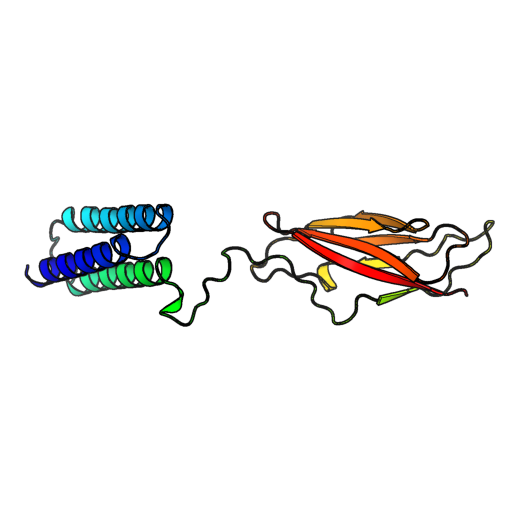C CA . PRO A 1 73 ? -9.466 -7.556 24.838 1.00 45.12 73 PRO A CA 1
ATOM 576 C C . PRO A 1 73 ? -9.185 -9.056 24.725 1.00 45.12 73 PRO A C 1
ATOM 578 O O . PRO A 1 73 ? -9.952 -9.773 24.107 1.00 45.12 73 PRO A O 1
ATOM 581 N N . GLU A 1 74 ? -8.181 -9.571 25.437 1.00 43.28 74 GLU A N 1
ATOM 582 C CA . GLU A 1 74 ? -7.801 -10.990 25.444 1.00 43.28 74 GLU A CA 1
ATOM 583 C C . GLU A 1 74 ? -8.803 -11.952 26.134 1.00 43.28 74 GLU A C 1
ATOM 585 O O . GLU A 1 74 ? -8.650 -13.167 26.025 1.00 43.28 74 GLU A O 1
ATOM 590 N N . ILE A 1 75 ? -9.802 -11.465 26.896 1.00 46.62 75 ILE A N 1
ATOM 591 C CA . ILE A 1 75 ? -10.727 -12.332 27.677 1.00 46.62 75 ILE A CA 1
ATOM 592 C C . ILE A 1 75 ? -11.790 -13.011 26.797 1.00 46.62 75 ILE A C 1
ATOM 594 O O . ILE A 1 75 ? -12.311 -14.076 27.134 1.00 46.62 75 ILE A O 1
ATOM 598 N N . ILE A 1 76 ? -12.105 -12.418 25.655 1.00 43.00 76 ILE A N 1
ATOM 599 C CA . ILE A 1 76 ? -12.862 -13.057 24.583 1.00 43.00 76 ILE A CA 1
ATOM 600 C C . ILE A 1 76 ? -11.846 -13.205 23.460 1.00 43.00 76 ILE A C 1
ATOM 602 O O . ILE A 1 76 ? -11.043 -12.307 23.274 1.00 43.00 76 ILE A O 1
ATOM 606 N N . GLY A 1 77 ? -11.832 -14.305 22.714 1.00 36.88 77 GLY A N 1
ATOM 607 C CA . GLY A 1 77 ? -10.919 -14.496 21.576 1.00 36.88 77 GLY A CA 1
ATOM 608 C C . GLY A 1 77 ? -11.122 -13.517 20.404 1.00 36.88 77 GLY A C 1
ATOM 609 O O . GLY A 1 77 ? -10.949 -13.913 19.259 1.00 36.88 77 GLY A O 1
ATOM 610 N N . MET A 1 78 ? -11.536 -12.279 20.672 1.00 35.47 78 MET A N 1
ATOM 611 C CA . MET A 1 78 ? -11.417 -11.128 19.799 1.00 35.47 78 MET A CA 1
ATOM 612 C C . MET A 1 78 ? -10.085 -10.466 20.132 1.00 35.47 78 MET A C 1
ATOM 614 O O . MET A 1 78 ? -9.971 -9.694 21.080 1.00 35.47 78 MET A O 1
ATOM 618 N N . VAL A 1 79 ? -9.068 -10.790 19.340 1.00 37.25 79 VAL A N 1
ATOM 619 C CA . VAL A 1 79 ? -7.961 -9.864 19.104 1.00 37.25 79 VAL A CA 1
ATOM 620 C C . VAL A 1 79 ? -8.608 -8.492 18.886 1.00 37.25 79 VAL A C 1
ATOM 622 O O . VAL A 1 79 ? -9.459 -8.371 18.006 1.00 37.25 79 VAL A O 1
ATOM 625 N N . VAL A 1 80 ? -8.302 -7.491 19.720 1.00 42.56 80 VAL A N 1
ATOM 626 C CA . VAL A 1 80 ? -8.442 -6.107 19.256 1.00 42.56 80 VAL A CA 1
ATOM 627 C C . VAL A 1 80 ? -7.420 -6.028 18.146 1.00 42.56 80 VAL A C 1
ATOM 629 O O . VAL A 1 80 ? -6.225 -5.917 18.409 1.00 42.56 80 VAL A O 1
ATOM 632 N N . SER A 1 81 ? -7.891 -6.282 16.927 1.00 43.22 81 SER A N 1
ATOM 633 C CA . SER A 1 81 ? -7.187 -5.833 15.750 1.00 43.22 81 SER A CA 1
ATOM 634 C C . SER A 1 81 ? -7.085 -4.329 15.918 1.00 43.22 81 SER A C 1
ATOM 636 O O . SER A 1 81 ? -7.998 -3.694 16.460 1.00 43.22 81 SER A O 1
ATOM 638 N N . ASP A 1 82 ? -5.939 -3.783 15.555 1.00 51.41 82 ASP A N 1
ATOM 639 C CA . ASP A 1 82 ? -5.767 -2.354 15.361 1.00 51.41 82 ASP A CA 1
ATOM 640 C C . ASP A 1 82 ? -7.058 -1.788 14.739 1.00 51.41 82 ASP A C 1
ATOM 642 O O . ASP A 1 82 ? -7.607 -2.402 13.825 1.00 51.41 82 ASP A O 1
ATOM 646 N N . ILE A 1 83 ? -7.633 -0.712 15.303 1.00 58.94 83 ILE A N 1
ATOM 647 C CA . ILE A 1 83 ? -8.944 -0.175 14.853 1.00 58.94 83 ILE A CA 1
ATOM 648 C C . ILE A 1 83 ? -8.949 0.057 13.333 1.00 58.94 83 ILE A C 1
ATOM 650 O O . ILE A 1 83 ? -10.007 -0.020 12.719 1.00 58.94 83 ILE A O 1
ATOM 654 N N . ASN A 1 84 ? -7.761 0.303 12.786 1.00 68.31 84 ASN A N 1
ATOM 655 C CA . ASN A 1 84 ? -7.424 0.368 11.382 1.00 68.31 84 ASN A CA 1
ATOM 656 C C . ASN A 1 84 ? -6.374 -0.711 11.076 1.00 68.31 84 ASN A C 1
ATOM 658 O O . ASN A 1 84 ? -5.390 -0.828 11.808 1.00 68.31 84 ASN A O 1
ATOM 662 N N . GLN A 1 85 ? -6.561 -1.497 10.028 1.00 75.56 85 GLN A N 1
ATOM 663 C CA . GLN A 1 85 ? -5.615 -2.493 9.550 1.00 75.56 85 GLN A CA 1
ATOM 664 C C . GLN A 1 85 ? -4.954 -1.991 8.276 1.00 75.56 85 GLN A C 1
ATOM 666 O O . GLN A 1 85 ? -5.634 -1.759 7.296 1.00 75.56 85 GLN A O 1
ATOM 671 N N . ALA A 1 86 ? -3.620 -1.915 8.271 1.00 79.94 86 ALA A N 1
ATOM 672 C CA . ALA A 1 86 ? -2.877 -1.406 7.124 1.00 79.94 86 ALA A CA 1
ATOM 673 C C . ALA A 1 86 ? -3.232 -2.099 5.788 1.00 79.94 86 ALA A C 1
ATOM 675 O O . ALA A 1 86 ? -3.469 -3.318 5.762 1.00 79.94 86 ALA A O 1
ATOM 676 N N . PRO A 1 87 ? -3.068 -1.393 4.653 1.00 88.88 87 PRO A N 1
ATOM 677 C CA . PRO A 1 87 ? -3.268 -1.971 3.331 1.00 88.88 87 PRO A CA 1
ATOM 678 C C . PRO A 1 87 ? -2.363 -3.184 3.106 1.00 88.88 87 PRO A C 1
ATOM 680 O O . PRO A 1 87 ? -1.159 -3.135 3.354 1.00 88.88 87 PRO A O 1
ATOM 683 N N . ALA A 1 88 ? -2.893 -4.271 2.553 1.00 90.38 88 ALA A N 1
ATOM 684 C CA . ALA A 1 88 ? -2.139 -5.502 2.338 1.00 90.38 88 ALA A CA 1
ATOM 685 C C . ALA A 1 88 ? -1.936 -5.812 0.851 1.00 90.38 88 ALA A C 1
ATOM 687 O O . ALA A 1 88 ? -2.858 -5.702 0.044 1.00 90.38 88 ALA A O 1
ATOM 688 N N . TRP A 1 89 ? -0.735 -6.282 0.499 1.00 92.69 89 TRP A N 1
ATOM 689 C CA . TRP A 1 89 ? -0.476 -6.921 -0.792 1.00 92.69 89 TRP A CA 1
ATOM 690 C C . TRP A 1 89 ? -1.042 -8.347 -0.799 1.00 92.69 89 TRP A C 1
ATOM 692 O O . TRP A 1 89 ? -0.712 -9.155 0.069 1.00 92.69 89 TRP A O 1
ATOM 702 N N . ASN A 1 90 ? -1.865 -8.677 -1.793 1.00 91.75 90 ASN A N 1
ATOM 703 C CA . ASN A 1 90 ? -2.672 -9.900 -1.826 1.00 91.75 90 ASN A CA 1
ATOM 704 C C . ASN A 1 90 ? -2.294 -10.885 -2.955 1.00 91.75 90 ASN A C 1
ATOM 706 O O . ASN A 1 90 ? -3.098 -11.736 -3.335 1.00 91.75 90 ASN A O 1
ATOM 710 N N . SER A 1 91 ? -1.067 -10.807 -3.482 1.00 91.75 91 SER A N 1
ATOM 711 C CA . SER A 1 91 ? -0.571 -11.710 -4.534 1.00 91.75 91 SER A CA 1
ATOM 712 C C . SER A 1 91 ? 0.689 -12.471 -4.122 1.00 91.75 91 SER A C 1
ATOM 714 O O . SER A 1 91 ? 1.603 -11.925 -3.509 1.00 91.75 91 SER A O 1
ATOM 716 N N . ASP A 1 92 ? 0.801 -13.723 -4.563 1.00 90.31 92 ASP A N 1
ATOM 717 C CA . ASP A 1 92 ? 1.989 -14.559 -4.341 1.00 90.31 92 ASP A CA 1
ATOM 718 C C . ASP A 1 92 ? 3.209 -14.115 -5.171 1.00 90.31 92 ASP A C 1
ATOM 720 O O . ASP A 1 92 ? 4.323 -14.604 -4.972 1.00 90.31 92 ASP A O 1
ATOM 724 N N . SER A 1 93 ? 3.020 -13.218 -6.146 1.00 90.06 93 SER A N 1
ATOM 725 C CA . SER A 1 93 ? 4.088 -12.759 -7.035 1.00 90.06 93 SER A CA 1
ATOM 726 C C . SER A 1 93 ? 4.087 -11.252 -7.212 1.00 90.06 93 SER A C 1
ATOM 728 O O . SER A 1 93 ? 3.058 -10.667 -7.534 1.00 90.06 93 SER A O 1
ATOM 730 N N . SER A 1 94 ? 5.273 -10.656 -7.102 1.00 92.31 94 SER A N 1
ATOM 731 C CA . SER A 1 94 ? 5.560 -9.260 -7.442 1.00 92.31 94 SER A CA 1
ATOM 732 C C . SER A 1 94 ? 6.325 -9.111 -8.768 1.00 92.31 94 SER A C 1
ATOM 734 O O . SER A 1 94 ? 6.813 -8.025 -9.085 1.00 92.31 94 SER A O 1
ATOM 736 N N . LEU A 1 95 ? 6.453 -10.194 -9.551 1.00 92.00 95 LEU A N 1
ATOM 737 C CA . LEU A 1 95 ? 7.146 -10.202 -10.841 1.00 92.00 95 LEU A CA 1
ATOM 738 C C . LEU A 1 95 ? 6.171 -9.959 -11.997 1.00 92.00 95 LEU A C 1
ATOM 740 O O . LEU A 1 95 ? 5.269 -10.754 -12.248 1.00 92.00 95 LEU A O 1
ATOM 744 N N . PHE A 1 96 ? 6.447 -8.931 -12.791 1.00 89.75 96 PHE A N 1
ATOM 745 C CA . PHE A 1 96 ? 5.720 -8.606 -14.013 1.00 89.75 96 PHE A CA 1
ATOM 746 C C . PHE A 1 96 ? 6.655 -8.707 -15.218 1.00 89.75 96 PHE A C 1
ATOM 748 O O . PHE A 1 96 ? 7.736 -8.125 -15.227 1.00 89.75 96 PHE A O 1
ATOM 755 N N . VAL A 1 97 ? 6.258 -9.440 -16.260 1.00 88.12 97 VAL A N 1
ATOM 756 C CA . VAL A 1 97 ? 7.082 -9.634 -17.465 1.00 88.12 97 VAL A CA 1
ATOM 757 C C . VAL A 1 97 ? 6.502 -8.837 -18.627 1.00 88.12 97 VAL A C 1
ATOM 759 O O . VAL A 1 97 ? 5.366 -9.068 -19.033 1.00 88.12 97 VAL A O 1
ATOM 762 N N . ILE A 1 98 ? 7.305 -7.944 -19.205 1.00 83.56 98 ILE A N 1
ATOM 763 C CA . ILE A 1 98 ? 6.965 -7.226 -20.436 1.00 83.56 98 ILE A CA 1
ATOM 764 C C . ILE A 1 98 ? 7.786 -7.793 -21.582 1.00 83.56 98 ILE A C 1
ATOM 766 O O . ILE A 1 98 ? 9.012 -7.890 -21.508 1.00 83.56 98 ILE A O 1
ATOM 770 N N . SER A 1 99 ? 7.092 -8.136 -22.661 1.00 78.62 99 SER A N 1
ATOM 771 C CA . SER A 1 99 ? 7.686 -8.630 -23.902 1.00 78.62 99 SER A CA 1
ATOM 772 C C . SER A 1 99 ? 7.481 -7.627 -25.034 1.00 78.62 99 SER A C 1
ATOM 774 O O . SER A 1 99 ? 6.545 -6.833 -25.006 1.00 78.62 99 SER A O 1
ATOM 776 N N . GLY A 1 100 ? 8.331 -7.695 -26.060 1.00 66.00 100 GLY A N 1
ATOM 777 C CA . GLY A 1 100 ? 8.131 -6.937 -27.298 1.00 66.00 100 GLY A CA 1
ATOM 778 C C . GLY A 1 100 ? 8.740 -5.532 -27.325 1.00 66.00 100 GLY A C 1
ATOM 779 O O . GLY A 1 100 ? 8.459 -4.790 -28.263 1.00 66.00 100 GLY A O 1
ATOM 780 N N . VAL A 1 101 ? 9.601 -5.176 -26.365 1.00 67.56 101 VAL A N 1
ATOM 781 C CA . VAL A 1 101 ? 10.290 -3.873 -26.348 1.00 67.56 101 VAL A CA 1
ATOM 782 C C . VAL A 1 101 ? 11.407 -3.858 -27.403 1.00 67.56 101 VAL A C 1
ATOM 784 O O . VAL A 1 101 ? 12.348 -4.655 -27.338 1.00 67.56 101 VAL A O 1
ATOM 787 N N . SER A 1 102 ? 11.299 -2.970 -28.398 1.00 63.38 102 SER A N 1
ATOM 788 C CA . SER A 1 102 ? 12.270 -2.825 -29.496 1.00 63.38 102 SER A CA 1
ATOM 789 C C . SER A 1 102 ? 13.437 -1.895 -29.143 1.00 63.38 102 SER A C 1
ATOM 791 O O . SER A 1 102 ? 13.252 -0.907 -28.443 1.00 63.38 102 SER A O 1
ATOM 793 N N . GLN A 1 103 ? 14.632 -2.170 -29.683 1.00 57.97 103 GLN A N 1
ATOM 794 C CA . GLN A 1 103 ? 15.833 -1.332 -29.501 1.00 57.97 103 GLN A CA 1
ATOM 795 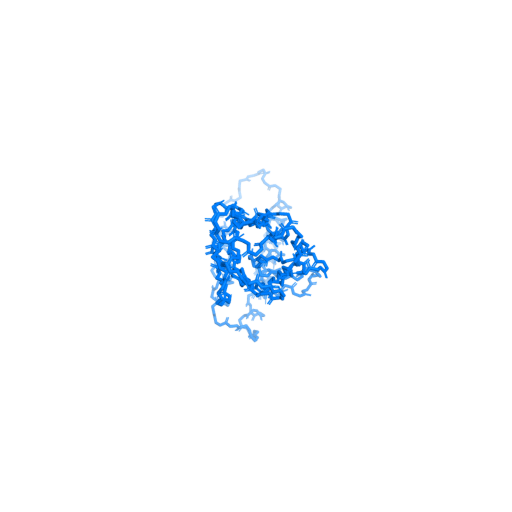C C . GLN A 1 103 ? 15.878 -0.064 -30.376 1.00 57.97 103 GLN A C 1
ATOM 797 O O . GLN A 1 103 ? 16.741 0.780 -30.147 1.00 57.97 103 GLN A O 1
ATOM 802 N N . ASP A 1 104 ? 15.014 0.059 -31.387 1.00 56.59 104 ASP A N 1
ATOM 803 C CA . ASP A 1 104 ? 15.164 1.065 -32.443 1.00 56.59 104 ASP A CA 1
ATOM 804 C C . ASP A 1 104 ? 14.607 2.441 -32.035 1.00 56.59 104 ASP A C 1
ATOM 806 O O . ASP A 1 104 ? 13.396 2.650 -31.945 1.00 56.59 104 ASP A O 1
ATOM 810 N N . THR A 1 105 ? 15.504 3.398 -31.796 1.00 53.66 105 THR A N 1
ATOM 811 C CA . THR A 1 105 ? 15.198 4.750 -31.301 1.00 53.66 105 THR A CA 1
ATOM 812 C C . THR A 1 105 ? 14.440 5.629 -32.298 1.00 53.66 105 THR A C 1
ATOM 814 O O . THR A 1 105 ? 13.971 6.697 -31.909 1.00 53.66 105 THR A O 1
ATOM 817 N N . MET A 1 106 ? 14.297 5.212 -33.564 1.00 50.97 106 MET A N 1
ATOM 818 C CA . MET A 1 106 ? 13.629 6.006 -34.607 1.00 50.97 106 MET A CA 1
ATOM 819 C C . MET A 1 106 ? 12.164 5.621 -34.875 1.00 50.97 106 MET A C 1
ATOM 821 O O . MET A 1 106 ? 11.464 6.384 -35.536 1.00 50.97 106 MET A O 1
ATOM 825 N N . PHE A 1 107 ? 11.674 4.499 -34.329 1.00 49.62 107 PHE A N 1
ATOM 826 C CA . PHE A 1 107 ? 10.274 4.057 -34.484 1.00 49.62 107 PHE A CA 1
ATOM 827 C C . PHE A 1 107 ? 9.640 3.451 -33.215 1.00 49.62 107 PHE A C 1
ATOM 829 O O . PHE A 1 107 ? 8.461 3.094 -33.234 1.00 49.62 107 PHE A O 1
ATOM 836 N N . ALA A 1 108 ? 10.373 3.328 -32.104 1.00 46.31 108 ALA A N 1
ATOM 837 C CA . ALA A 1 108 ? 9.855 2.711 -30.888 1.00 46.31 108 ALA A CA 1
ATOM 838 C C . ALA A 1 108 ? 9.088 3.713 -30.015 1.00 46.31 108 ALA A C 1
ATOM 840 O O . ALA A 1 108 ? 9.673 4.485 -29.256 1.00 46.31 108 ALA A O 1
ATOM 841 N N . GLY A 1 109 ? 7.759 3.627 -30.027 1.00 52.69 109 GLY A N 1
ATOM 842 C CA . GLY A 1 109 ? 7.044 3.849 -28.776 1.00 52.69 109 GLY A CA 1
ATOM 843 C C . GLY A 1 109 ? 7.540 2.780 -27.805 1.00 52.69 109 GLY A C 1
ATOM 844 O O . GLY A 1 109 ? 7.254 1.604 -28.022 1.00 52.69 109 GLY A O 1
ATOM 845 N N . ASN A 1 110 ? 8.346 3.146 -26.803 1.00 60.09 110 ASN A N 1
ATOM 846 C CA . ASN A 1 110 ? 8.722 2.213 -25.743 1.00 60.09 110 ASN A CA 1
ATOM 847 C C . ASN A 1 110 ? 7.418 1.677 -25.143 1.00 60.09 110 ASN A C 1
ATOM 849 O O . ASN A 1 110 ? 6.670 2.423 -24.512 1.00 60.09 110 ASN A O 1
ATOM 853 N N . SER A 1 111 ? 7.095 0.413 -25.417 1.00 69.62 111 SER A N 1
ATOM 854 C CA . SER A 1 111 ? 5.850 -0.196 -24.963 1.00 69.62 111 SER A CA 1
ATOM 855 C C . SER A 1 111 ? 5.950 -0.396 -23.456 1.00 69.62 111 SER A C 1
ATOM 857 O O . SER A 1 111 ? 6.582 -1.341 -22.981 1.00 69.62 111 SER A O 1
ATOM 859 N N . GLY A 1 112 ? 5.396 0.559 -22.717 1.00 80.75 112 GLY A N 1
ATOM 860 C CA . GLY A 1 112 ? 5.264 0.493 -21.275 1.00 80.75 112 GLY A CA 1
ATOM 861 C C . GLY A 1 112 ? 4.247 -0.549 -20.820 1.00 80.75 112 GLY A C 1
ATOM 862 O O . GLY A 1 112 ? 3.483 -1.096 -21.617 1.00 80.75 112 GLY A O 1
ATOM 863 N N . GLY A 1 113 ? 4.244 -0.809 -19.519 1.00 87.81 113 GLY A N 1
ATOM 864 C CA . GLY A 1 113 ? 3.220 -1.596 -18.846 1.00 87.81 113 GLY A CA 1
ATOM 865 C C . GLY A 1 113 ? 2.189 -0.702 -18.164 1.00 87.81 113 GLY A C 1
ATOM 866 O O . GLY A 1 113 ? 2.442 0.465 -17.859 1.00 87.81 113 GLY A O 1
ATOM 867 N N . THR A 1 114 ? 1.011 -1.260 -17.908 1.00 91.25 114 THR A N 1
ATOM 868 C CA . THR A 1 114 ? 0.030 -0.681 -16.986 1.00 91.25 114 THR A CA 1
ATOM 869 C C . THR A 1 114 ? -0.466 -1.781 -16.057 1.00 91.25 114 THR A C 1
ATOM 871 O O . THR A 1 114 ? -0.791 -2.873 -16.522 1.00 91.25 114 THR A O 1
ATOM 874 N N . ILE A 1 115 ? -0.484 -1.502 -14.758 1.00 92.31 115 ILE A N 1
ATOM 875 C CA . ILE A 1 115 ? -0.911 -2.408 -13.690 1.00 92.31 115 ILE A CA 1
ATOM 876 C C . ILE A 1 115 ? -2.044 -1.711 -12.938 1.00 92.31 115 ILE A C 1
ATOM 878 O O . ILE A 1 115 ? -1.886 -0.561 -12.538 1.00 92.31 115 ILE A O 1
ATOM 882 N N . ASN A 1 116 ? -3.175 -2.397 -12.765 1.00 95.25 116 ASN A N 1
ATOM 883 C CA . ASN A 1 116 ? -4.228 -1.960 -11.850 1.00 95.25 116 ASN A CA 1
ATOM 884 C C . ASN A 1 116 ? -3.860 -2.415 -10.432 1.00 95.25 116 ASN A C 1
ATOM 886 O O . ASN A 1 116 ? -3.815 -3.621 -10.199 1.00 95.25 116 ASN A O 1
ATOM 890 N N . LEU A 1 117 ? -3.563 -1.485 -9.528 1.00 92.56 117 LEU A N 1
ATOM 891 C CA . LEU A 1 117 ? -3.079 -1.772 -8.178 1.00 92.56 117 LEU A CA 1
ATOM 892 C C . LEU A 1 117 ? -4.177 -2.315 -7.258 1.00 92.56 117 LEU A C 1
ATOM 894 O O . LEU A 1 117 ? -3.870 -3.177 -6.442 1.00 92.56 117 LEU A O 1
ATOM 898 N N . ASP A 1 118 ? -5.444 -1.958 -7.473 1.00 92.88 118 ASP A N 1
ATOM 899 C CA . ASP A 1 118 ? -6.584 -2.496 -6.705 1.00 92.88 118 ASP A CA 1
ATOM 900 C C . ASP A 1 118 ? -6.795 -4.000 -6.900 1.00 92.88 118 ASP A C 1
ATOM 902 O O . ASP A 1 118 ? -7.444 -4.671 -6.103 1.00 92.88 118 ASP A O 1
ATOM 906 N N . ALA A 1 119 ? -6.247 -4.566 -7.978 1.00 92.69 119 ALA A N 1
ATOM 907 C CA . ALA A 1 119 ? -6.258 -6.011 -8.166 1.00 92.69 119 ALA A CA 1
ATOM 908 C C . ALA A 1 119 ? -5.262 -6.735 -7.242 1.00 92.69 119 ALA A C 1
ATOM 910 O O . ALA A 1 119 ? -5.318 -7.960 -7.157 1.00 92.69 119 ALA A O 1
ATOM 911 N N . PHE A 1 120 ? -4.345 -5.997 -6.606 1.00 94.00 120 PHE A N 1
ATOM 912 C CA . PHE A 1 120 ? -3.228 -6.537 -5.831 1.00 94.00 120 PHE A CA 1
ATOM 913 C C . PHE A 1 120 ? -3.117 -5.988 -4.405 1.00 94.00 120 PHE A C 1
ATOM 915 O O . PHE A 1 120 ? -2.435 -6.586 -3.575 1.00 94.00 120 PHE A O 1
ATOM 922 N N . PHE A 1 121 ? -3.742 -4.850 -4.122 1.00 93.38 121 PHE A N 1
ATOM 923 C CA . PHE A 1 121 ? -3.839 -4.286 -2.787 1.00 93.38 121 PHE A CA 1
ATOM 924 C C . PHE A 1 121 ? -5.278 -4.337 -2.304 1.00 93.38 121 PHE A C 1
ATOM 926 O O . PHE A 1 121 ? -6.219 -4.177 -3.078 1.00 93.38 121 PHE A O 1
ATOM 933 N N . SER A 1 122 ? -5.440 -4.580 -1.014 1.00 89.38 122 SER A N 1
ATOM 934 C CA . SER A 1 122 ? -6.740 -4.559 -0.361 1.00 89.38 122 SER A CA 1
ATOM 935 C C . SER A 1 122 ? -6.584 -4.154 1.087 1.00 89.38 122 SER A C 1
ATOM 937 O O . SER A 1 122 ? -5.596 -4.517 1.724 1.00 89.38 122 SER A O 1
ATOM 939 N N . ASP A 1 123 ? -7.604 -3.487 1.592 1.00 89.00 123 ASP A N 1
ATOM 940 C CA . ASP A 1 123 ? -7.743 -3.153 2.994 1.00 89.00 123 ASP A CA 1
ATOM 941 C C . ASP A 1 123 ? -8.796 -4.056 3.655 1.00 89.00 123 ASP A C 1
ATOM 943 O O . ASP A 1 123 ? -9.798 -4.403 3.018 1.00 89.00 123 ASP A O 1
ATOM 947 N N . ALA A 1 124 ? -8.556 -4.498 4.892 1.00 82.81 124 ALA A N 1
ATOM 948 C CA . ALA A 1 124 ? -9.465 -5.410 5.588 1.00 82.81 124 ALA A CA 1
ATOM 949 C C . ALA A 1 124 ? -10.680 -4.688 6.192 1.00 82.81 124 ALA A C 1
ATOM 951 O O . ALA A 1 124 ? -11.756 -5.292 6.283 1.00 82.81 124 ALA A O 1
ATOM 952 N N . ASP A 1 125 ? -10.524 -3.410 6.543 1.00 81.94 125 ASP A N 1
ATOM 953 C CA . ASP A 1 125 ? -11.594 -2.540 7.030 1.00 81.94 125 ASP A CA 1
ATOM 954 C C . ASP A 1 125 ? -12.418 -1.960 5.869 1.00 81.94 125 ASP A C 1
ATOM 956 O O . ASP A 1 125 ? -13.588 -1.595 6.034 1.00 81.94 125 ASP A O 1
ATOM 960 N N . GLY A 1 126 ? -11.858 -2.001 4.657 1.00 81.94 126 GLY A N 1
ATOM 961 C CA . GLY A 1 126 ? -12.516 -1.582 3.423 1.00 81.94 126 GLY A CA 1
ATOM 962 C C . GLY A 1 126 ? -12.302 -0.108 3.099 1.00 81.94 126 GLY A C 1
ATOM 963 O O . GLY A 1 126 ? -13.114 0.473 2.370 1.00 81.94 126 GLY A O 1
ATOM 964 N N . ASP A 1 127 ? -11.232 0.477 3.634 1.00 82.38 127 ASP A N 1
ATOM 965 C CA . ASP A 1 127 ? -10.841 1.852 3.366 1.00 82.38 127 ASP A CA 1
ATOM 966 C C . ASP A 1 127 ? -10.343 2.054 1.927 1.00 82.38 127 ASP A C 1
ATOM 968 O O . ASP A 1 127 ? -9.855 1.142 1.251 1.00 82.38 127 ASP A O 1
ATOM 972 N N . GLU A 1 128 ? -10.529 3.276 1.422 1.00 84.75 128 GLU A N 1
ATOM 973 C CA . GLU A 1 128 ? -10.104 3.651 0.074 1.00 84.75 128 GLU A CA 1
ATOM 974 C C . GLU A 1 128 ? -8.582 3.811 0.029 1.00 84.75 128 GLU A C 1
ATOM 976 O O . GLU A 1 128 ? -7.995 4.549 0.820 1.00 84.75 128 GLU A O 1
ATOM 981 N N . LEU A 1 129 ? -7.941 3.149 -0.935 1.00 84.50 129 LEU A N 1
ATOM 982 C CA . LEU A 1 129 ? -6.491 3.156 -1.054 1.00 84.50 129 LEU A CA 1
ATOM 983 C C . LEU A 1 129 ? -6.001 4.240 -2.007 1.00 84.50 129 LEU A C 1
ATOM 985 O O . LEU A 1 129 ? -6.527 4.457 -3.094 1.00 84.50 129 LEU A O 1
ATOM 989 N N . THR A 1 130 ? -4.912 4.889 -1.612 1.00 82.00 130 THR A N 1
ATOM 990 C CA . THR A 1 130 ? -4.173 5.828 -2.453 1.00 82.00 130 THR A CA 1
ATOM 991 C C . THR A 1 130 ? -2.756 5.331 -2.689 1.00 82.00 130 THR A C 1
ATOM 993 O O . THR A 1 130 ? -2.132 4.725 -1.815 1.00 82.00 130 THR A O 1
ATOM 996 N N . TYR A 1 131 ? -2.231 5.599 -3.888 1.00 82.31 131 TYR A N 1
ATOM 997 C CA . TYR A 1 131 ? -0.962 5.027 -4.328 1.00 82.31 131 TYR A CA 1
ATOM 998 C C . TYR A 1 131 ? 0.083 6.076 -4.690 1.00 82.31 131 TYR A C 1
ATOM 1000 O O . TYR A 1 131 ? -0.192 7.092 -5.332 1.00 82.31 131 TYR A O 1
ATOM 1008 N N . LEU A 1 132 ? 1.332 5.765 -4.358 1.00 83.25 132 LEU A N 1
ATOM 1009 C CA . LEU A 1 132 ? 2.523 6.434 -4.867 1.00 83.25 132 LEU A CA 1
ATOM 1010 C C . LEU A 1 132 ? 3.472 5.389 -5.447 1.00 83.25 132 LEU A C 1
ATOM 1012 O O . LEU A 1 132 ? 3.508 4.248 -4.996 1.00 83.25 132 LEU A O 1
ATOM 1016 N N . ALA A 1 133 ? 4.268 5.774 -6.442 1.00 86.44 133 ALA A N 1
ATOM 1017 C CA . ALA A 1 133 ? 5.282 4.887 -6.992 1.00 86.44 133 ALA A CA 1
ATOM 1018 C C . ALA A 1 133 ? 6.567 5.629 -7.328 1.00 86.44 133 ALA A C 1
ATOM 1020 O O . ALA A 1 133 ? 6.555 6.758 -7.821 1.00 86.44 133 ALA A O 1
ATOM 1021 N N . THR A 1 134 ? 7.681 4.945 -7.098 1.00 87.81 134 THR A N 1
ATOM 1022 C CA . THR A 1 134 ? 9.016 5.354 -7.531 1.00 87.81 134 THR A CA 1
ATOM 1023 C C . THR A 1 134 ? 9.709 4.177 -8.202 1.00 87.81 134 THR A C 1
ATOM 1025 O O . THR A 1 134 ? 9.320 3.026 -8.018 1.00 87.81 134 THR A O 1
ATOM 1028 N N . SER A 1 135 ? 10.720 4.445 -9.019 1.00 90.81 135 SER A N 1
ATOM 1029 C CA . SER A 1 135 ? 11.447 3.414 -9.754 1.00 90.81 135 SER A CA 1
ATOM 1030 C C . SER A 1 135 ? 12.949 3.574 -9.631 1.00 90.81 135 SER A C 1
ATOM 1032 O O . SER A 1 135 ? 13.491 4.654 -9.394 1.00 90.81 135 SER A O 1
ATOM 1034 N N . THR A 1 136 ? 13.633 2.460 -9.870 1.00 85.56 136 THR A N 1
ATOM 1035 C CA . THR A 1 136 ? 15.058 2.461 -10.207 1.00 85.56 136 THR A CA 1
ATOM 1036 C C . THR A 1 136 ? 15.324 3.209 -11.520 1.00 85.56 136 THR A C 1
ATOM 1038 O O . THR A 1 136 ? 14.438 3.367 -12.363 1.00 85.56 136 THR A O 1
ATOM 1041 N N . SER A 1 137 ? 16.563 3.677 -11.711 1.00 84.69 137 SER A N 1
ATOM 1042 C CA . SER A 1 137 ? 16.946 4.433 -12.907 1.00 84.69 137 SER A CA 1
ATOM 1043 C C . SER A 1 137 ? 16.663 3.665 -14.208 1.00 84.69 137 SER A C 1
ATOM 1045 O O . SER A 1 137 ? 16.828 2.444 -14.302 1.00 84.69 137 SER A O 1
ATOM 1047 N N . GLY A 1 138 ? 16.248 4.399 -15.243 1.00 86.75 138 GLY A N 1
ATOM 1048 C CA . GLY A 1 138 ? 15.928 3.823 -16.551 1.00 86.75 138 GLY A CA 1
ATOM 1049 C C . GLY A 1 138 ? 14.471 3.389 -16.728 1.00 86.75 138 GLY A C 1
ATOM 1050 O O . GLY A 1 138 ? 14.157 2.753 -17.734 1.00 86.75 138 GLY A O 1
ATOM 1051 N N . LEU A 1 139 ? 13.585 3.718 -15.787 1.00 91.00 139 LEU A N 1
ATOM 1052 C CA . LEU A 1 139 ? 12.152 3.465 -15.888 1.00 91.00 139 LEU A CA 1
ATOM 1053 C C . LEU A 1 139 ? 11.382 4.726 -15.495 1.00 91.00 139 LEU A C 1
ATOM 1055 O O . LEU A 1 139 ? 11.515 5.195 -14.367 1.00 91.00 139 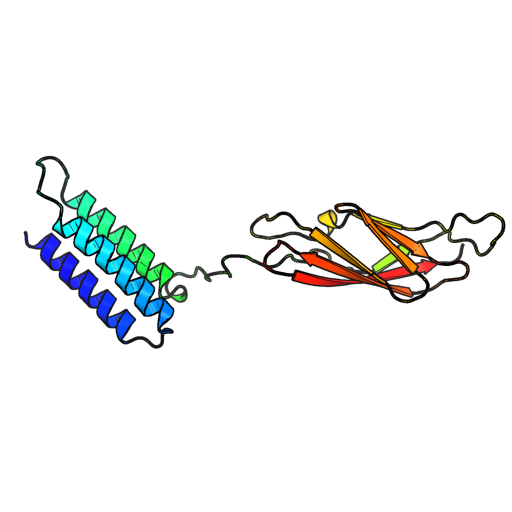LEU A O 1
ATOM 1059 N N . ASP A 1 140 ? 10.563 5.245 -16.399 1.00 90.94 140 ASP A N 1
ATOM 1060 C CA . ASP A 1 140 ? 9.661 6.352 -16.099 1.00 90.94 140 ASP A CA 1
ATOM 1061 C C . ASP A 1 140 ? 8.363 5.766 -15.531 1.00 90.94 140 ASP A C 1
ATOM 1063 O O . ASP A 1 140 ? 7.750 4.914 -16.172 1.00 90.94 140 ASP A O 1
ATOM 1067 N N . VAL A 1 141 ? 7.949 6.182 -14.330 1.00 92.62 141 VAL A N 1
ATOM 1068 C CA . VAL A 1 141 ? 6.748 5.669 -13.642 1.00 92.62 141 VAL A CA 1
ATOM 1069 C C . VAL A 1 141 ? 5.752 6.781 -13.349 1.00 92.62 141 VAL A C 1
ATOM 1071 O O . VAL A 1 141 ? 6.134 7.921 -13.082 1.00 92.62 141 VAL A O 1
ATOM 1074 N N . LYS A 1 142 ? 4.461 6.449 -13.385 1.00 90.56 142 LYS A N 1
ATOM 1075 C CA . LYS A 1 142 ? 3.379 7.375 -13.055 1.00 90.56 142 LYS A CA 1
ATOM 1076 C C . LYS A 1 142 ? 2.166 6.634 -12.501 1.00 90.56 142 LYS A C 1
ATOM 1078 O O . LYS A 1 142 ? 1.709 5.665 -13.107 1.00 90.56 142 LYS A O 1
ATOM 1083 N N . ILE A 1 143 ? 1.615 7.166 -11.413 1.00 90.31 143 ILE A N 1
ATOM 1084 C CA . ILE A 1 143 ? 0.310 6.790 -10.862 1.00 90.31 143 ILE A CA 1
ATOM 1085 C C . ILE A 1 143 ? -0.780 7.706 -11.436 1.00 90.31 143 ILE A C 1
ATOM 1087 O O . ILE A 1 143 ? -0.577 8.918 -11.566 1.00 90.31 143 ILE A O 1
ATOM 1091 N N . ASN A 1 144 ? -1.927 7.132 -11.793 1.00 87.81 144 ASN A N 1
ATOM 1092 C CA . ASN A 1 144 ? -3.149 7.863 -12.124 1.00 87.81 144 ASN A CA 1
ATOM 1093 C C . ASN A 1 144 ? -4.363 7.119 -11.550 1.00 87.81 144 ASN A C 1
ATOM 1095 O O . ASN A 1 144 ? -4.810 6.140 -12.150 1.00 87.81 144 ASN A O 1
ATOM 1099 N N . GLY A 1 145 ? -4.865 7.578 -10.399 1.00 90.81 145 GLY A N 1
ATOM 1100 C CA . GLY A 1 145 ? -5.785 6.783 -9.579 1.00 90.81 145 GLY A CA 1
ATOM 1101 C C . GLY A 1 145 ? -5.109 5.471 -9.186 1.00 90.81 145 GLY A C 1
ATOM 1102 O O . GLY A 1 145 ? -3.969 5.485 -8.724 1.00 90.81 145 GLY A O 1
ATOM 1103 N N . ASP A 1 146 ? -5.752 4.357 -9.511 1.00 91.94 146 ASP A N 1
ATOM 1104 C CA . ASP A 1 146 ? -5.314 3.014 -9.101 1.00 91.94 146 ASP A CA 1
ATOM 1105 C C . ASP A 1 146 ? -4.373 2.370 -10.127 1.00 91.94 146 ASP A C 1
ATOM 1107 O O . ASP A 1 146 ? -3.877 1.258 -9.958 1.00 91.94 146 ASP A O 1
ATOM 1111 N N . PHE A 1 147 ? -4.098 3.069 -11.232 1.00 92.94 147 PHE A N 1
ATOM 1112 C CA . PHE A 1 147 ? -3.266 2.552 -12.308 1.00 92.94 147 PHE A CA 1
ATOM 1113 C C . PHE A 1 147 ? -1.820 3.030 -12.187 1.00 92.94 147 PHE A C 1
ATOM 1115 O O . PHE A 1 147 ? -1.514 4.218 -12.343 1.00 92.94 147 PHE A O 1
ATOM 1122 N N . LEU A 1 148 ? -0.909 2.070 -12.020 1.00 93.19 148 LEU A N 1
ATOM 1123 C CA . LEU A 1 148 ? 0.523 2.250 -12.218 1.00 93.19 148 LEU A CA 1
ATOM 1124 C C . LEU A 1 148 ? 0.862 2.065 -13.695 1.00 93.19 148 LEU A C 1
ATOM 1126 O O . LEU A 1 148 ? 0.769 0.969 -14.242 1.00 93.19 148 LEU A O 1
ATOM 1130 N N . SER A 1 149 ? 1.318 3.137 -14.331 1.00 92.38 149 SER A N 1
ATOM 1131 C CA . SER A 1 149 ? 1.895 3.111 -15.674 1.00 92.38 149 SER A CA 1
ATOM 1132 C C . SER A 1 149 ? 3.406 3.267 -15.601 1.00 92.38 149 SER A C 1
ATOM 1134 O O . SER A 1 149 ? 3.923 4.029 -14.780 1.00 92.38 149 SER A O 1
ATOM 1136 N N . PHE A 1 150 ? 4.125 2.549 -16.456 1.00 91.75 150 PHE A N 1
ATOM 1137 C CA . PHE A 1 150 ? 5.574 2.656 -16.493 1.00 91.75 150 PHE A CA 1
ATOM 1138 C C . PHE A 1 150 ? 6.139 2.377 -17.875 1.00 91.75 150 PHE A C 1
ATOM 1140 O O . PHE A 1 150 ? 5.662 1.495 -18.584 1.00 91.75 150 PHE A O 1
ATOM 1147 N N . ILE A 1 151 ? 7.168 3.125 -18.257 1.00 89.88 151 ILE A N 1
ATOM 1148 C CA . ILE A 1 151 ? 7.779 3.085 -19.582 1.00 89.88 151 ILE A CA 1
ATOM 1149 C C . ILE A 1 151 ? 9.291 2.935 -19.400 1.00 89.88 151 ILE A C 1
ATOM 1151 O O . ILE A 1 151 ? 9.915 3.778 -18.754 1.00 89.88 151 ILE A O 1
ATOM 1155 N N . PRO A 1 152 ? 9.918 1.871 -19.930 1.00 89.31 152 PRO A N 1
ATOM 1156 C CA . PRO A 1 152 ? 11.366 1.758 -19.877 1.00 89.31 152 PRO A CA 1
ATOM 1157 C C . PRO A 1 152 ? 12.001 2.817 -20.773 1.00 89.31 152 PRO A C 1
ATOM 1159 O O . PRO A 1 152 ? 11.496 3.113 -21.856 1.00 89.31 152 PRO A O 1
ATOM 1162 N N . GLN A 1 153 ? 13.127 3.374 -20.344 1.00 88.06 153 GLN A N 1
ATOM 1163 C CA . GLN A 1 153 ? 13.912 4.272 -21.184 1.00 88.06 153 GLN A CA 1
ATOM 1164 C C . GLN A 1 153 ? 14.552 3.492 -22.348 1.00 88.06 153 GLN A C 1
ATOM 1166 O O . GLN A 1 153 ? 14.756 2.276 -22.248 1.00 88.06 153 GLN A O 1
ATOM 1171 N N . PRO A 1 154 ? 14.878 4.150 -23.475 1.00 84.06 154 PRO A N 1
ATOM 1172 C CA . PRO A 1 154 ? 15.458 3.469 -24.629 1.00 84.06 154 PRO A CA 1
ATOM 1173 C C . PRO A 1 154 ? 16.701 2.644 -24.268 1.00 84.06 154 PRO A C 1
ATOM 1175 O O . PRO A 1 154 ? 17.605 3.115 -23.581 1.00 84.06 154 PRO A O 1
ATOM 1178 N N . GLY A 1 155 ? 16.750 1.397 -24.745 1.00 82.69 155 GLY A N 1
ATOM 1179 C CA . GLY A 1 155 ? 17.877 0.489 -24.507 1.00 82.69 155 GLY A CA 1
ATOM 1180 C C . GLY A 1 155 ? 17.886 -0.209 -23.140 1.00 82.69 155 GLY A C 1
ATOM 1181 O O . GLY A 1 155 ? 18.792 -1.004 -22.882 1.00 82.69 155 GLY A O 1
ATOM 1182 N N . VAL A 1 156 ? 16.892 0.038 -22.281 1.00 86.44 156 VAL A N 1
ATOM 1183 C CA . VAL A 1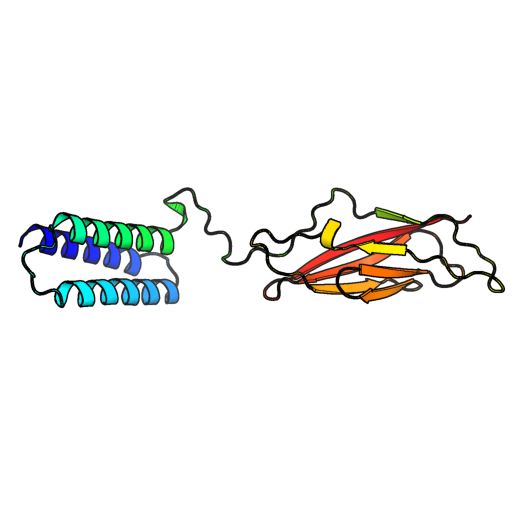 156 ? 16.756 -0.618 -20.975 1.00 86.44 156 VAL A CA 1
ATOM 1184 C C . VAL A 1 156 ? 16.126 -2.004 -21.123 1.00 86.44 156 VAL A C 1
ATOM 1186 O O . VAL A 1 156 ? 15.021 -2.152 -21.635 1.00 86.44 156 VAL A O 1
ATOM 1189 N N . PHE A 1 157 ? 16.833 -3.026 -20.634 1.00 88.00 157 PHE A N 1
ATOM 1190 C CA . PHE A 1 157 ? 16.384 -4.422 -20.596 1.00 88.00 157 PHE A CA 1
ATOM 1191 C C . PHE A 1 157 ? 16.745 -5.079 -19.259 1.00 88.00 157 PHE A C 1
ATOM 1193 O O . PHE A 1 157 ? 17.572 -4.564 -18.493 1.00 88.00 157 PHE A O 1
ATOM 1200 N N . GLY A 1 158 ? 16.161 -6.252 -19.016 1.00 89.06 158 GLY A N 1
ATOM 1201 C CA . GLY A 1 158 ? 16.347 -7.014 -17.787 1.00 89.06 158 GLY A CA 1
ATOM 1202 C C . GLY A 1 158 ? 15.395 -6.565 -16.686 1.00 89.06 158 GLY A C 1
ATOM 1203 O O . GLY A 1 158 ? 14.352 -5.972 -16.957 1.00 89.06 158 GLY A O 1
ATOM 1204 N N . GLU A 1 159 ? 15.740 -6.885 -15.446 1.00 93.50 159 GLU A N 1
ATOM 1205 C CA . GLU A 1 159 ? 14.905 -6.577 -14.287 1.00 93.50 159 GLU A CA 1
ATOM 1206 C C . GLU A 1 159 ? 15.094 -5.129 -13.838 1.00 93.50 159 GLU A C 1
ATOM 1208 O O . GLU A 1 159 ? 16.212 -4.608 -13.791 1.00 93.50 159 GLU A O 1
ATOM 1213 N N . ARG A 1 160 ? 13.984 -4.464 -13.538 1.00 93.50 160 ARG A N 1
ATOM 1214 C CA . ARG A 1 160 ? 13.928 -3.161 -12.877 1.00 93.50 160 ARG A CA 1
ATOM 1215 C C . ARG A 1 160 ? 12.978 -3.251 -11.702 1.00 93.50 160 ARG A C 1
ATOM 1217 O O . ARG A 1 160 ? 12.052 -4.055 -11.720 1.00 93.50 160 ARG A O 1
ATOM 1224 N N . MET A 1 161 ? 13.224 -2.429 -10.694 1.00 94.56 161 MET A N 1
ATOM 1225 C CA . MET A 1 161 ? 12.374 -2.369 -9.511 1.00 94.56 161 MET A CA 1
ATOM 1226 C C . MET A 1 161 ? 11.527 -1.103 -9.542 1.00 94.56 161 MET A C 1
ATOM 1228 O O . MET A 1 161 ? 12.028 -0.026 -9.899 1.00 94.56 161 MET A O 1
ATOM 1232 N N . ILE A 1 162 ? 10.263 -1.267 -9.168 1.00 93.25 162 ILE A N 1
ATOM 1233 C CA . ILE A 1 162 ? 9.315 -0.203 -8.848 1.00 93.25 162 ILE A CA 1
ATOM 1234 C C . ILE A 1 162 ? 8.927 -0.395 -7.386 1.00 93.25 162 ILE A C 1
ATOM 1236 O O . ILE A 1 162 ? 8.472 -1.472 -7.017 1.00 93.25 162 ILE A O 1
ATOM 1240 N N . THR A 1 163 ? 9.079 0.636 -6.569 1.00 89.94 163 THR A N 1
ATOM 1241 C CA . THR A 1 163 ? 8.557 0.652 -5.203 1.00 89.94 163 THR A CA 1
ATOM 1242 C C . THR A 1 163 ? 7.204 1.343 -5.230 1.00 89.94 163 THR A C 1
ATOM 1244 O O . THR A 1 163 ? 7.123 2.526 -5.570 1.00 89.94 163 THR A O 1
ATOM 1247 N N . VAL A 1 164 ? 6.153 0.602 -4.895 1.00 89.06 164 VAL A N 1
ATOM 1248 C CA . VAL A 1 164 ? 4.790 1.113 -4.727 1.00 89.06 164 VAL A CA 1
ATOM 1249 C C . VAL A 1 164 ? 4.522 1.308 -3.242 1.00 89.06 164 VAL A C 1
ATOM 1251 O O . VAL A 1 164 ? 4.894 0.466 -2.429 1.00 89.06 164 VAL A O 1
ATOM 1254 N N . VAL A 1 165 ? 3.881 2.417 -2.895 1.00 87.44 165 VAL A N 1
ATOM 1255 C CA . VAL A 1 165 ? 3.362 2.691 -1.555 1.00 87.44 165 VAL A CA 1
ATOM 1256 C C . VAL A 1 165 ? 1.847 2.758 -1.657 1.00 87.44 165 VAL A C 1
ATOM 1258 O O . VAL A 1 165 ? 1.343 3.555 -2.449 1.00 87.44 165 VAL A O 1
ATOM 1261 N N . ALA A 1 166 ? 1.151 1.929 -0.886 1.00 81.50 166 ALA A N 1
ATOM 1262 C CA . ALA A 1 166 ? -0.294 1.989 -0.693 1.00 81.50 166 ALA A CA 1
ATOM 1263 C C . ALA A 1 166 ? -0.589 2.612 0.678 1.00 81.50 166 ALA A C 1
ATOM 1265 O O . ALA A 1 166 ? 0.120 2.320 1.642 1.00 81.50 166 ALA A O 1
ATOM 1266 N N . SER A 1 167 ? -1.595 3.480 0.749 1.00 80.44 167 SER A N 1
ATOM 1267 C CA . SER A 1 167 ? -1.997 4.216 1.951 1.00 80.44 167 SER A CA 1
ATOM 1268 C C . SER A 1 167 ? -3.518 4.229 2.063 1.00 80.44 167 SER A C 1
ATOM 1270 O O . SER A 1 167 ? -4.167 4.647 1.105 1.00 80.44 167 SER A O 1
ATOM 1272 N N . ASP A 1 168 ? -4.058 3.857 3.220 1.00 80.31 168 ASP A N 1
ATOM 1273 C CA . ASP A 1 168 ? -5.483 4.019 3.588 1.00 80.31 168 ASP A CA 1
ATOM 1274 C C . ASP A 1 168 ? -5.787 5.440 4.129 1.00 80.31 168 ASP A C 1
ATOM 1276 O O . ASP A 1 168 ? -6.931 5.875 4.201 1.00 80.31 168 ASP A O 1
ATOM 1280 N N . GLY A 1 169 ? -4.740 6.205 4.469 1.00 70.00 169 GLY A N 1
ATOM 1281 C CA . GLY A 1 169 ? -4.834 7.561 5.024 1.00 70.00 169 GLY A CA 1
ATOM 1282 C C . GLY A 1 169 ? -4.376 7.663 6.482 1.00 70.00 169 GLY A C 1
ATOM 1283 O O . GLY A 1 169 ? -4.097 8.772 6.948 1.00 70.00 169 GLY A O 1
ATOM 1284 N N . GLU A 1 170 ? -4.216 6.528 7.160 1.00 69.69 170 GLU A N 1
ATOM 1285 C CA . GLU A 1 170 ? -3.687 6.396 8.519 1.00 69.69 170 GLU A CA 1
ATOM 1286 C C . GLU A 1 170 ? -2.361 5.619 8.532 1.00 69.69 170 GLU A C 1
ATOM 1288 O O . GLU A 1 170 ? -1.376 6.076 9.122 1.00 69.69 170 GLU A O 1
ATOM 1293 N N . GLU A 1 171 ? -2.300 4.499 7.815 1.00 74.12 171 GLU A N 1
ATOM 1294 C CA . GLU A 1 171 ? -1.151 3.615 7.681 1.00 74.12 171 GLU A CA 1
ATOM 1295 C C . GLU A 1 171 ? -0.715 3.432 6.220 1.00 74.12 171 GLU A C 1
ATOM 1297 O O . GLU A 1 171 ? -1.412 3.756 5.255 1.00 74.12 171 GLU A O 1
ATOM 1302 N N . VAL A 1 172 ? 0.522 2.956 6.045 1.00 78.12 172 VAL A N 1
ATOM 1303 C CA . VAL A 1 172 ? 1.128 2.765 4.725 1.00 78.12 172 VAL A CA 1
ATOM 1304 C C . VAL A 1 172 ? 1.873 1.445 4.637 1.00 78.12 172 VAL A C 1
ATOM 1306 O O . VAL A 1 172 ? 2.597 1.058 5.556 1.00 78.12 172 VAL A O 1
ATOM 1309 N N . VAL A 1 173 ? 1.795 0.806 3.473 1.00 80.88 173 VAL A N 1
ATOM 1310 C CA . VAL A 1 173 ? 2.590 -0.378 3.138 1.00 80.88 173 VAL A CA 1
ATOM 1311 C C . VAL A 1 173 ? 3.388 -0.136 1.868 1.00 80.88 173 VAL A C 1
ATOM 1313 O O . VAL A 1 173 ? 2.905 0.441 0.895 1.00 80.88 173 VAL A O 1
ATOM 1316 N N . GLN A 1 174 ? 4.645 -0.579 1.888 1.00 86.62 174 GLN A N 1
ATOM 1317 C CA . GLN A 1 174 ? 5.539 -0.523 0.737 1.00 86.62 174 GLN A CA 1
ATOM 1318 C C . GLN A 1 174 ? 5.695 -1.910 0.124 1.00 86.62 174 GLN A C 1
ATOM 1320 O O . GLN A 1 174 ? 5.981 -2.875 0.829 1.00 86.62 174 GLN A O 1
ATOM 1325 N N . GLN A 1 175 ? 5.575 -1.986 -1.199 1.00 91.81 175 GLN A N 1
ATOM 1326 C CA . GLN A 1 175 ? 5.786 -3.202 -1.970 1.00 91.81 175 GLN A CA 1
ATOM 1327 C C . GLN A 1 175 ? 6.769 -2.947 -3.109 1.00 91.81 175 GLN A C 1
ATOM 1329 O O . GLN A 1 175 ? 6.602 -2.031 -3.917 1.00 91.81 175 GLN A O 1
ATOM 1334 N N . GLU A 1 176 ? 7.776 -3.808 -3.216 1.00 92.31 176 GLU A N 1
ATOM 1335 C CA . GLU A 1 176 ? 8.669 -3.830 -4.369 1.00 92.31 176 GLU A CA 1
ATOM 1336 C C . GLU A 1 176 ? 8.102 -4.741 -5.458 1.00 92.31 176 GLU A C 1
ATOM 1338 O O . GLU A 1 176 ? 7.828 -5.923 -5.227 1.00 92.31 176 GLU A O 1
ATOM 1343 N N . LEU A 1 177 ? 7.941 -4.183 -6.656 1.00 93.94 177 LEU A N 1
ATOM 1344 C CA . LEU A 1 177 ? 7.577 -4.891 -7.874 1.00 93.94 177 LEU A CA 1
ATOM 1345 C C . LEU A 1 177 ? 8.813 -5.047 -8.754 1.00 93.94 177 LEU A C 1
ATOM 1347 O O . LEU A 1 177 ? 9.520 -4.077 -9.040 1.00 93.94 177 LEU A O 1
ATOM 1351 N N . VAL A 1 178 ? 9.043 -6.263 -9.238 1.00 94.50 178 VAL A N 1
ATOM 1352 C CA . VAL A 1 178 ? 10.091 -6.556 -10.214 1.00 94.50 178 VAL A CA 1
ATOM 1353 C C . VAL A 1 178 ? 9.461 -6.561 -11.596 1.00 94.50 178 VAL A C 1
ATOM 1355 O O . VAL A 1 178 ? 8.604 -7.385 -11.896 1.00 94.50 178 VAL A O 1
ATOM 1358 N N . VAL A 1 179 ? 9.905 -5.668 -12.475 1.00 92.81 179 VAL A N 1
ATOM 1359 C CA . VAL A 1 179 ? 9.495 -5.657 -13.880 1.00 92.81 179 VAL A CA 1
ATOM 1360 C C . VAL A 1 179 ? 10.627 -6.203 -14.739 1.00 92.81 179 VAL A C 1
ATOM 1362 O O . VAL A 1 179 ? 11.724 -5.648 -14.790 1.00 92.81 179 VAL A O 1
ATOM 1365 N N . ARG A 1 180 ? 10.387 -7.325 -15.415 1.00 92.38 180 ARG A N 1
ATOM 1366 C CA . ARG A 1 180 ? 11.346 -7.956 -16.323 1.00 92.38 180 ARG A CA 1
ATOM 1367 C C . ARG A 1 180 ? 11.044 -7.542 -17.754 1.00 92.38 180 ARG A C 1
ATOM 1369 O O . ARG A 1 180 ? 10.037 -7.948 -18.328 1.00 92.38 180 ARG A O 1
ATOM 1376 N N . ILE A 1 181 ? 11.954 -6.768 -18.336 1.00 90.75 181 ILE A N 1
ATOM 1377 C CA . ILE A 1 181 ? 11.848 -6.247 -19.698 1.00 90.75 181 ILE A CA 1
ATOM 1378 C C . ILE A 1 181 ? 12.633 -7.161 -20.638 1.00 90.75 181 ILE A C 1
ATOM 1380 O O . ILE A 1 181 ? 13.868 -7.208 -20.602 1.00 90.75 181 ILE A O 1
ATOM 1384 N N . VAL A 1 182 ? 11.909 -7.899 -21.475 1.00 87.31 182 VAL A N 1
ATOM 1385 C CA . VAL A 1 182 ? 12.475 -8.875 -22.408 1.00 87.31 182 VAL A CA 1
ATOM 1386 C C . VAL A 1 182 ? 12.576 -8.256 -23.799 1.00 87.31 182 VAL A C 1
ATOM 1388 O O . VAL A 1 182 ? 11.639 -7.620 -24.290 1.00 87.31 182 VAL A O 1
ATOM 1391 N N . LYS A 1 183 ? 13.735 -8.448 -24.439 1.00 79.62 183 LYS A N 1
ATOM 1392 C CA . LYS A 1 183 ? 13.937 -8.063 -25.838 1.00 79.62 183 LYS A CA 1
ATOM 1393 C C . LYS A 1 183 ? 12.965 -8.823 -26.729 1.00 79.62 183 LYS A C 1
ATOM 1395 O O . LYS A 1 183 ? 12.704 -10.002 -26.494 1.00 79.62 183 LYS A O 1
ATOM 1400 N N . ARG A 1 184 ? 12.453 -8.130 -27.740 1.00 70.06 184 ARG A N 1
ATOM 1401 C CA . ARG A 1 184 ? 11.777 -8.783 -28.857 1.00 70.06 184 ARG A CA 1
ATOM 1402 C C . ARG A 1 184 ? 12.730 -9.700 -29.623 1.00 70.06 184 ARG A C 1
ATOM 1404 O O . ARG A 1 184 ? 13.925 -9.340 -29.723 1.00 70.06 184 ARG A O 1
#

Foldseek 3Di:
DVVVVVLVVVLVVLLVCLVPDPDDPVLNVVLVVLSVVLVVVVVPDDDDPPPDVVVNVVVSVVSVVVSCCSRPVVVPPDDPDPPFDEKDFDDPALEAEDEDQEQDPPDDPQDKDKDQQVVGIATPVGAQKDKDKDWDPQKDWDDDRRMIIIGGHRPDFAWIWMWMWIGSPPDIDIDIHIYGYDYD